Protein AF-0000000084933259 (afdb_homodimer)

Radius of gyration: 24.03 Å; Cα contacts (8 Å, |Δi|>4): 510; chains: 2; bounding box: 53×75×65 Å

InterPro domains:
  IPR005149 Transcription regulator PadR, N-terminal [PF03551] (11-86)
  IPR018309 Transcription regulator PadR, C-terminal [PF10400] (105-178)
  IPR036388 Winged helix-like DNA-binding domain superfamily [G3DSA:1.10.10.10] (3-95)
  IPR036390 Winged helix DNA-binding domain superfamily [SSF46785] (7-180)

pLDDT: mean 89.64, std 11.52, range [29.39, 98.56]

Nearest PDB structures (foldseek):
  5x11-assembly4_H  TM=8.595E-01  e=3.080E-10  Bacillus spizizenii str. W23
  5x11-assembly3_D  TM=8.452E-01  e=2.153E-09  Bacillus spizizenii str. W23
  5x11-assembly2_E  TM=8.593E-01  e=4.687E-09  Bacillus spizizenii str. W23
  5x11-assembly4_G  TM=8.523E-01  e=1.880E-08  Bacillus spizizenii str. W23
  2qby-assembly1_B  TM=6.877E-01  e=4.773E-03  Saccharolobus solfataricus

Organism: Streptomyces venezuelae (strain ATCC 10712 / CBS 650.69 / DSM 40230 / JCM 4526 / NBRC 13096 / PD 04745) (NCBI:txid953739)

Structure (mmCIF, N/CA/C/O backbone):
data_AF-0000000084933259-model_v1
#
loop_
_entity.id
_entity.type
_entity.pdbx_description
1 polymer 'Transcriptional regulator, PadR family'
#
loop_
_atom_site.group_PDB
_atom_site.id
_atom_site.type_symbol
_atom_site.label_atom_id
_atom_site.label_alt_id
_atom_site.label_comp_id
_atom_site.label_asym_id
_atom_site.label_entity_id
_atom_site.label_seq_id
_atom_site.pdbx_PDB_ins_code
_atom_site.Cartn_x
_atom_site.Cartn_y
_atom_site.Cartn_z
_atom_site.occupancy
_atom_site.B_iso_or_equiv
_atom_site.auth_seq_id
_atom_site.auth_comp_id
_atom_site.auth_asym_id
_atom_site.auth_atom_id
_atom_site.pdbx_PDB_model_num
ATOM 1 N N . MET A 1 1 ? 19.062 12.305 16.031 1 60.16 1 MET A N 1
ATOM 2 C CA . MET A 1 1 ? 17.609 12.281 15.977 1 60.16 1 MET A CA 1
ATOM 3 C C . MET A 1 1 ? 17.062 11.031 16.672 1 60.16 1 MET A C 1
ATOM 5 O O . MET A 1 1 ? 17.625 9.953 16.547 1 60.16 1 MET A O 1
ATOM 9 N N . PRO A 1 2 ? 16.125 11.367 17.641 1 70.31 2 PRO A N 1
ATOM 10 C CA . PRO A 1 2 ? 15.641 10.156 18.297 1 70.31 2 PRO A CA 1
ATOM 11 C C . PRO A 1 2 ? 15.109 9.117 17.312 1 70.31 2 PRO A C 1
ATOM 13 O O . PRO A 1 2 ? 14.664 9.469 16.219 1 70.31 2 PRO A O 1
ATOM 16 N N . ALA A 1 3 ? 15.367 7.934 17.672 1 80.25 3 ALA A N 1
ATOM 17 C CA . ALA A 1 3 ? 14.828 6.832 16.875 1 80.25 3 ALA A CA 1
ATOM 18 C C . ALA A 1 3 ? 13.32 6.695 17.078 1 80.25 3 ALA A C 1
ATOM 20 O O . ALA A 1 3 ? 12.867 6.184 18.109 1 80.25 3 ALA A O 1
ATOM 21 N N . LEU A 1 4 ? 12.539 7.367 16.344 1 87.81 4 LEU A N 1
ATOM 22 C CA . LEU A 1 4 ? 11.086 7.316 16.422 1 87.81 4 LEU A CA 1
ATOM 23 C C . LEU A 1 4 ? 10.492 6.57 15.234 1 87.81 4 LEU A C 1
ATOM 25 O O . LEU A 1 4 ? 11.031 6.633 14.133 1 87.81 4 LEU A O 1
ATOM 29 N N . PRO A 1 5 ? 9.422 5.867 15.539 1 87.31 5 PRO A N 1
ATOM 30 C CA . PRO A 1 5 ? 8.734 5.242 14.406 1 87.31 5 PRO A CA 1
ATOM 31 C C . PRO A 1 5 ? 8.031 6.258 13.508 1 87.31 5 PRO A C 1
ATOM 33 O O . PRO A 1 5 ? 7.82 7.402 13.914 1 87.31 5 PRO A O 1
ATOM 36 N N . ALA A 1 6 ? 7.695 5.781 12.289 1 83.5 6 ALA A N 1
ATOM 37 C CA . ALA A 1 6 ? 7.051 6.641 11.305 1 83.5 6 ALA A CA 1
ATOM 38 C C . ALA A 1 6 ? 5.746 7.219 11.844 1 83.5 6 ALA A C 1
ATOM 40 O O . ALA A 1 6 ? 5.387 8.359 11.523 1 83.5 6 ALA A O 1
ATOM 41 N N . THR A 1 7 ? 5.055 6.477 12.727 1 87.56 7 THR A N 1
ATOM 42 C CA . THR A 1 7 ? 3.787 6.938 13.281 1 87.56 7 THR A CA 1
ATOM 43 C C . THR A 1 7 ? 4.008 8.133 14.203 1 87.56 7 THR A C 1
ATOM 45 O O . THR A 1 7 ? 3.186 9.055 14.242 1 87.56 7 THR A O 1
ATOM 48 N N . SER A 1 8 ? 5.102 8.125 14.914 1 93.31 8 SER A N 1
ATOM 49 C CA . SER A 1 8 ? 5.426 9.266 15.766 1 93.31 8 SER A CA 1
ATOM 50 C C . SER A 1 8 ? 5.629 10.531 14.945 1 93.31 8 SER A C 1
ATOM 52 O O . SER A 1 8 ? 5.168 11.609 15.328 1 93.31 8 SER A O 1
ATOM 54 N N . TRP A 1 9 ? 6.254 10.367 13.867 1 92.06 9 TRP A N 1
ATOM 55 C CA . TRP A 1 9 ? 6.516 11.516 13 1 92.06 9 TRP A CA 1
ATOM 56 C C . TRP A 1 9 ? 5.219 12.039 12.391 1 92.06 9 TRP A C 1
ATOM 58 O O . TRP A 1 9 ? 5.039 13.25 12.25 1 92.06 9 TRP A O 1
ATOM 68 N N . ALA A 1 10 ? 4.352 11.102 12.055 1 91.69 10 ALA A N 1
ATOM 69 C CA . ALA A 1 10 ? 3.051 11.508 11.531 1 91.69 10 ALA A CA 1
ATOM 70 C C . ALA A 1 10 ? 2.258 12.281 12.578 1 91.69 10 ALA A C 1
ATOM 72 O O . ALA A 1 10 ? 1.655 13.312 12.266 1 91.69 10 ALA A O 1
ATOM 73 N N . VAL A 1 11 ? 2.314 11.82 13.797 1 94 11 VAL A N 1
ATOM 74 C CA . VAL A 1 11 ? 1.6 12.492 14.875 1 94 11 VAL A CA 1
ATOM 75 C C . VAL A 1 11 ? 2.219 13.867 15.133 1 94 11 VAL A C 1
ATOM 77 O O . VAL A 1 11 ? 1.504 14.859 15.273 1 94 11 VAL A O 1
ATOM 80 N N . LEU A 1 12 ? 3.508 13.906 15.203 1 94.44 12 LEU A N 1
ATOM 81 C CA . LEU A 1 12 ? 4.199 15.18 15.367 1 94.44 12 LEU A CA 1
ATOM 82 C C . LEU A 1 12 ? 3.887 16.125 14.219 1 94.44 12 LEU A C 1
ATOM 84 O O . LEU A 1 12 ? 3.73 17.328 14.422 1 94.44 12 LEU A O 1
ATOM 88 N N . GLY A 1 13 ? 3.838 15.523 13.031 1 92.69 13 GLY A N 1
ATOM 89 C CA . GLY A 1 13 ? 3.439 16.297 11.867 1 92.69 13 GLY A CA 1
ATOM 90 C C . GLY A 1 13 ? 2.07 16.938 12.016 1 92.69 13 GLY A C 1
ATOM 91 O O . GLY A 1 13 ? 1.886 18.109 11.672 1 92.69 13 GLY A O 1
ATOM 92 N N . LEU A 1 14 ? 1.13 16.219 12.555 1 92.06 14 LEU A N 1
ATOM 93 C CA . LEU A 1 14 ? -0.209 16.766 12.781 1 92.06 14 LEU A CA 1
ATOM 94 C C . LEU A 1 14 ? -0.17 17.922 13.766 1 92.06 14 LEU A C 1
ATOM 96 O O . LEU A 1 14 ? -0.829 18.938 13.562 1 92.06 14 LEU A O 1
ATOM 100 N N . LEU A 1 15 ? 0.64 17.812 14.727 1 94.25 15 LEU A N 1
ATOM 101 C CA . LEU A 1 15 ? 0.756 18.859 15.742 1 94.25 15 LEU A CA 1
ATOM 102 C C . LEU A 1 15 ? 1.447 20.094 15.18 1 94.25 15 LEU A C 1
ATOM 104 O O . LEU A 1 15 ? 1.288 21.188 15.703 1 94.25 15 LEU A O 1
ATOM 108 N N . SER A 1 16 ? 2.193 19.906 14.188 1 92.12 16 SER A N 1
ATOM 109 C CA . SER A 1 16 ? 3.031 20.984 13.656 1 92.12 16 SER A CA 1
ATOM 110 C C . SER A 1 16 ? 2.197 22 12.898 1 92.12 16 SER A C 1
ATOM 112 O O . SER A 1 16 ? 2.705 23.062 12.508 1 92.12 16 SER A O 1
ATOM 114 N N . PHE A 1 17 ? 0.958 21.766 12.719 1 84.62 17 PHE A N 1
ATOM 115 C CA . PHE A 1 17 ? 0.113 22.719 12.023 1 84.62 17 PHE A CA 1
ATOM 116 C C . PHE A 1 17 ? -0.338 23.828 12.969 1 84.62 17 PHE A C 1
ATOM 118 O O . PHE A 1 17 ? -1.079 24.734 12.562 1 84.62 17 PHE A O 1
ATOM 125 N N . GLY A 1 18 ? 0.203 23.938 14.203 1 74.25 18 GLY A N 1
ATOM 126 C CA . GLY A 1 18 ? 0.154 25.109 15.07 1 74.25 18 GLY A CA 1
ATOM 127 C C . GLY A 1 18 ? -1.049 25.109 15.992 1 74.25 18 GLY A C 1
ATOM 128 O O . GLY A 1 18 ? -1.309 26.109 16.672 1 74.25 18 GLY A O 1
ATOM 129 N N . ARG A 1 19 ? -1.859 24.141 16.047 1 80.12 19 ARG A N 1
ATOM 130 C CA . ARG A 1 19 ? -3.018 24.125 16.938 1 80.12 19 ARG A CA 1
ATOM 131 C C . ARG A 1 19 ? -2.861 23.062 18.031 1 80.12 19 ARG A C 1
ATOM 133 O O . ARG A 1 19 ? -2.072 22.125 17.875 1 80.12 19 ARG A O 1
ATOM 140 N N . GLU A 1 20 ? -3.369 23.516 19.203 1 92.69 20 GLU A N 1
ATOM 141 C CA . GLU A 1 20 ? -3.516 22.469 20.203 1 92.69 20 GLU A CA 1
ATOM 142 C C . GLU A 1 20 ? -4.586 21.453 19.797 1 92.69 20 GLU A C 1
ATOM 144 O O . GLU A 1 20 ? -5.688 21.844 19.406 1 92.69 20 GLU A O 1
ATOM 149 N N . LEU A 1 21 ? -4.172 20.234 19.891 1 94.62 21 LEU A N 1
ATOM 150 C CA . LEU A 1 21 ? -5.086 19.172 19.453 1 94.62 21 LEU A CA 1
ATOM 151 C C . LEU A 1 21 ? -5.281 18.141 20.547 1 94.62 21 LEU A C 1
ATOM 153 O O . LEU A 1 21 ? -4.328 17.781 21.25 1 94.62 21 LEU A O 1
ATOM 157 N N . SER A 1 22 ? -6.531 17.719 20.703 1 94.44 22 SER A N 1
ATOM 158 C CA . SER A 1 22 ? -6.777 16.547 21.547 1 94.44 22 SER A CA 1
ATOM 159 C C . SER A 1 22 ? -6.43 15.266 20.812 1 94.44 22 SER A C 1
ATOM 161 O O . SER A 1 22 ? -6.211 15.273 19.594 1 94.44 22 SER A O 1
ATOM 163 N N . GLY A 1 23 ? -6.297 14.156 21.609 1 94.38 23 GLY A N 1
ATOM 164 C CA . GLY A 1 23 ? -6.156 12.867 20.953 1 94.38 23 GLY A CA 1
ATOM 165 C C . GLY A 1 23 ? -7.25 12.586 19.953 1 94.38 23 GLY A C 1
ATOM 166 O O . GLY A 1 23 ? -6.992 12 18.891 1 94.38 23 GLY A O 1
ATOM 167 N N . TYR A 1 24 ? -8.43 13.047 20.25 1 93.56 24 TYR A N 1
ATOM 168 C CA . TYR A 1 24 ? -9.578 12.883 19.359 1 93.56 24 TYR A CA 1
ATOM 169 C C . TYR A 1 24 ? -9.383 13.68 18.078 1 93.56 24 TYR A C 1
ATOM 171 O O . TYR A 1 24 ? -9.656 13.172 16.984 1 93.56 24 TYR A O 1
ATOM 179 N N . ASP A 1 25 ? -8.984 14.852 18.219 1 93.19 25 ASP A N 1
ATOM 180 C CA . ASP A 1 25 ? -8.711 15.68 17.047 1 93.19 25 ASP A CA 1
ATOM 181 C C . ASP A 1 25 ? -7.676 15.031 16.141 1 93.19 25 ASP A C 1
ATOM 183 O O . ASP A 1 25 ? -7.844 15 14.922 1 93.19 25 ASP A O 1
ATOM 187 N N . ILE A 1 26 ? -6.645 14.516 16.766 1 93.69 26 ILE A N 1
ATOM 188 C CA . ILE A 1 26 ? -5.559 13.883 16.016 1 93.69 26 ILE A CA 1
ATOM 189 C C . ILE A 1 26 ? -6.09 12.656 15.281 1 93.69 26 ILE A C 1
ATOM 191 O O . ILE A 1 26 ? -5.781 12.453 14.102 1 93.69 26 ILE A O 1
ATOM 195 N N . LYS A 1 27 ? -6.883 11.906 15.914 1 94.69 27 LYS A N 1
ATOM 196 C CA . LYS A 1 27 ? -7.465 10.719 15.305 1 94.69 27 LYS A CA 1
ATOM 197 C C . LYS A 1 27 ? -8.352 11.094 14.117 1 94.69 27 LYS A C 1
ATOM 199 O O . LYS A 1 27 ? -8.242 10.492 13.039 1 94.69 27 LYS A O 1
ATOM 204 N N . LYS A 1 28 ? -9.172 12.023 14.227 1 91.81 28 LYS A N 1
ATOM 205 C CA . LYS A 1 28 ? -10.102 12.445 13.188 1 91.81 28 LYS A CA 1
ATOM 206 C C . LYS A 1 28 ? -9.344 12.984 11.969 1 91.81 28 LYS A C 1
ATOM 208 O O . LYS A 1 28 ? -9.672 12.648 10.828 1 91.81 28 LYS A O 1
ATOM 213 N N . TRP A 1 29 ? -8.406 13.797 12.289 1 88.12 29 TRP A N 1
ATOM 214 C CA . TRP A 1 29 ? -7.605 14.359 11.203 1 88.12 29 TRP A CA 1
ATOM 215 C C . TRP A 1 29 ? -6.809 13.281 10.492 1 88.12 29 TRP A C 1
ATOM 217 O O . TRP A 1 29 ? -6.727 13.266 9.266 1 88.12 29 TRP A O 1
ATOM 227 N N . SER A 1 30 ? -6.238 12.375 11.211 1 91.75 30 SER A N 1
ATOM 228 C CA . SER A 1 30 ? -5.496 11.266 10.617 1 91.75 30 SER A CA 1
ATOM 229 C C . SER A 1 30 ? -6.383 10.438 9.695 1 91.75 30 SER A C 1
ATOM 231 O O . SER A 1 30 ? -5.961 10.062 8.594 1 91.75 30 SER A O 1
ATOM 233 N N . ASP A 1 31 ? -7.586 10.195 10.094 1 91 31 ASP A N 1
ATOM 234 C CA . ASP A 1 31 ? -8.516 9.414 9.289 1 91 31 ASP A CA 1
ATOM 235 C C . ASP A 1 31 ? -8.836 10.117 7.977 1 91 31 ASP A C 1
ATOM 237 O O . ASP A 1 31 ? -8.922 9.477 6.93 1 91 31 ASP A O 1
ATOM 241 N N . ARG A 1 32 ? -8.953 11.398 8.039 1 87.75 32 ARG A N 1
ATOM 242 C CA . ARG A 1 32 ? -9.398 12.188 6.895 1 87.75 32 ARG A CA 1
ATOM 243 C C . ARG A 1 32 ? -8.25 12.422 5.918 1 87.75 32 ARG A C 1
ATOM 245 O O . ARG A 1 32 ? -8.477 12.656 4.727 1 87.75 32 ARG A O 1
ATOM 252 N N . SER A 1 33 ? -7.102 12.312 6.402 1 87.88 33 SER A N 1
ATOM 253 C CA . SER A 1 33 ? -5.965 12.672 5.562 1 87.88 33 SER A CA 1
ATOM 254 C C . SER A 1 33 ? -5.012 11.5 5.383 1 87.88 33 SER A C 1
ATOM 256 O O . SER A 1 33 ? -5.098 10.773 4.391 1 87.88 33 SER A O 1
ATOM 258 N N . LEU A 1 34 ? -4.352 11.07 6.391 1 90.5 34 LEU A N 1
ATOM 259 C CA . LEU A 1 34 ? -3.326 10.039 6.332 1 90.5 34 LEU A CA 1
ATOM 260 C C . LEU A 1 34 ? -3.926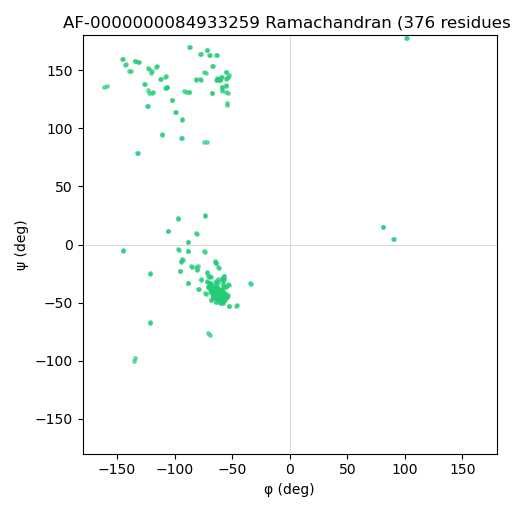 8.703 5.902 1 90.5 34 LEU A C 1
ATOM 262 O O . LEU A 1 34 ? -3.271 7.918 5.211 1 90.5 34 LEU A O 1
ATOM 266 N N . GLY A 1 35 ? -5.152 8.461 6.254 1 93.19 35 GLY A N 1
ATOM 267 C CA . GLY A 1 35 ? -5.82 7.207 5.953 1 93.19 35 GLY A CA 1
ATOM 268 C C . GLY A 1 35 ? -5.949 6.941 4.465 1 93.19 35 GLY A C 1
ATOM 269 O O . GLY A 1 35 ? -6.141 5.797 4.047 1 93.19 35 GLY A O 1
ATOM 270 N N . LEU A 1 36 ? -5.848 7.941 3.643 1 94.81 36 LEU A N 1
ATOM 271 C CA . LEU A 1 36 ? -6.047 7.812 2.205 1 94.81 36 LEU A CA 1
ATOM 272 C C . LEU A 1 36 ? -4.766 7.363 1.515 1 94.81 36 LEU A C 1
ATOM 274 O O . LEU A 1 36 ? -4.805 6.852 0.392 1 94.81 36 LEU A O 1
ATOM 278 N N . PHE A 1 37 ? -3.566 7.543 2.213 1 95.38 37 PHE A N 1
ATOM 279 C CA . PHE A 1 37 ? -2.363 7.219 1.455 1 95.38 37 PHE A CA 1
ATOM 280 C C . PHE A 1 37 ? -1.3 6.613 2.363 1 95.38 37 PHE A C 1
ATOM 282 O O . PHE A 1 37 ? -0.252 6.168 1.889 1 95.38 37 PHE A O 1
ATOM 289 N N . TYR A 1 38 ? -1.49 6.566 3.525 1 91.38 38 TYR A N 1
ATOM 290 C CA . TYR A 1 38 ? -0.511 5.984 4.438 1 91.38 38 TYR A CA 1
ATOM 291 C C . TYR A 1 38 ? -1.182 5.047 5.434 1 91.38 38 TYR A C 1
ATOM 293 O O . TYR A 1 38 ? -1.274 3.84 5.195 1 91.38 38 TYR A O 1
ATOM 301 N N . TRP A 1 39 ? -1.501 5.375 6.594 1 84.81 39 TRP A N 1
ATOM 302 C CA . TRP A 1 39 ? -2.162 4.602 7.637 1 84.81 39 TRP A CA 1
ATOM 303 C C . TRP A 1 39 ? -2.754 5.516 8.703 1 84.81 39 TRP A C 1
ATOM 305 O O . TRP A 1 39 ? -2.166 6.547 9.039 1 84.81 39 TRP A O 1
ATOM 315 N N . SER A 1 40 ? -3.941 5.145 9.031 1 88 40 SER A N 1
ATOM 316 C CA . SER A 1 40 ? -4.531 5.855 10.164 1 88 40 SER A CA 1
ATOM 317 C C . SER A 1 40 ? -4.402 5.051 11.445 1 88 40 SER A C 1
ATOM 319 O O . SER A 1 40 ? -5.027 3.998 11.594 1 88 40 SER A O 1
ATOM 321 N N . PRO A 1 41 ? -3.602 5.633 12.336 1 91.69 41 PRO A N 1
ATOM 322 C CA . PRO A 1 41 ? -3.42 4.902 13.594 1 91.69 41 PRO A CA 1
ATOM 323 C C . PRO A 1 41 ? -4.699 4.828 14.422 1 91.69 41 PRO A C 1
ATOM 325 O O . PRO A 1 41 ? -5.574 5.691 14.297 1 91.69 41 PRO A O 1
ATOM 328 N N . SER A 1 42 ? -4.758 3.809 15.203 1 93.88 42 SER A N 1
ATOM 329 C CA . SER A 1 42 ? -5.848 3.703 16.172 1 93.88 42 SER A CA 1
ATOM 330 C C . SER A 1 42 ? -5.68 4.707 17.312 1 93.88 42 SER A C 1
ATOM 332 O O . SER A 1 42 ? -4.617 5.312 17.453 1 93.88 42 SER A O 1
ATOM 334 N N . PHE A 1 43 ? -6.766 4.883 18.125 1 94.94 43 PHE A N 1
ATOM 335 C CA . PHE A 1 43 ? -6.676 5.73 19.312 1 94.94 43 PHE A CA 1
ATOM 336 C C . PHE A 1 43 ? -5.559 5.262 20.234 1 94.94 43 PHE A C 1
ATOM 338 O O . PHE A 1 43 ? -4.734 6.062 20.672 1 94.94 43 PHE A O 1
ATOM 345 N N . SER A 1 44 ? -5.492 4.012 20.438 1 95.88 44 SER A N 1
ATOM 346 C CA . SER A 1 44 ? -4.469 3.449 21.297 1 95.88 44 SER A CA 1
ATOM 347 C C . SER A 1 44 ? -3.066 3.775 20.797 1 95.88 44 SER A C 1
ATOM 349 O O . SER A 1 44 ? -2.186 4.137 21.578 1 95.88 44 SER A O 1
ATOM 351 N N . GLN A 1 45 ? -2.852 3.674 19.547 1 95.12 45 GLN A N 1
ATOM 352 C CA . GLN A 1 45 ? -1.563 3.992 18.938 1 95.12 45 GLN A CA 1
ATOM 353 C C . GLN A 1 45 ? -1.24 5.477 19.078 1 95.12 45 GLN A C 1
ATOM 355 O O . GLN A 1 45 ? -0.101 5.844 19.375 1 95.12 45 GLN A O 1
ATOM 360 N N . ILE A 1 46 ? -2.223 6.328 18.828 1 96.12 46 ILE A N 1
ATOM 361 C CA . ILE A 1 46 ? -2.035 7.773 18.906 1 96.12 46 ILE A CA 1
ATOM 362 C C . ILE A 1 46 ? -1.604 8.164 20.312 1 96.12 46 ILE A C 1
ATOM 364 O O . ILE A 1 46 ? -0.635 8.906 20.5 1 96.12 46 ILE A O 1
ATOM 368 N N . TYR A 1 47 ? -2.277 7.648 21.312 1 96.38 47 TYR A N 1
ATOM 369 C CA . TYR A 1 47 ? -1.959 8.023 22.688 1 96.38 47 TYR A CA 1
ATOM 370 C C . TYR A 1 47 ? -0.61 7.453 23.109 1 96.38 47 TYR A C 1
ATOM 372 O O . TYR A 1 47 ? 0.121 8.078 23.891 1 96.38 47 TYR A O 1
ATOM 380 N N . SER A 1 48 ? -0.325 6.301 22.641 1 96.94 48 SER A N 1
ATOM 381 C CA . SER A 1 48 ? 1.002 5.746 22.875 1 96.94 48 SER A CA 1
ATOM 382 C C . SER A 1 48 ? 2.092 6.633 22.297 1 96.94 48 SER A C 1
ATOM 384 O O . SER A 1 48 ? 3.117 6.875 22.938 1 96.94 48 SER A O 1
ATOM 386 N N . GLU A 1 49 ? 1.866 7.09 21.078 1 96.44 49 GLU A N 1
ATOM 387 C CA . GLU A 1 49 ? 2.84 7.957 20.422 1 96.44 49 GLU A CA 1
ATOM 388 C C . GLU A 1 49 ? 2.93 9.312 21.125 1 96.44 49 GLU A C 1
ATOM 390 O O . GLU A 1 49 ? 4.016 9.875 21.25 1 96.44 49 GLU A O 1
ATOM 395 N N . LEU A 1 50 ? 1.788 9.812 21.547 1 97.12 50 LEU A N 1
ATOM 396 C CA . LEU A 1 50 ? 1.793 11.078 22.266 1 97.12 50 LEU A CA 1
ATOM 397 C C . LEU A 1 50 ? 2.602 10.969 23.547 1 97.12 50 LEU A C 1
ATOM 399 O O . LEU A 1 50 ? 3.371 11.875 23.875 1 97.12 50 LEU A O 1
ATOM 403 N N . LYS A 1 51 ? 2.424 9.922 24.25 1 96.88 51 LYS A N 1
ATOM 404 C CA . LYS A 1 51 ? 3.205 9.672 25.453 1 96.88 51 LYS A CA 1
ATOM 405 C C . LYS A 1 51 ? 4.695 9.609 25.141 1 96.88 51 LYS A C 1
ATOM 407 O O . LYS A 1 51 ? 5.512 10.211 25.844 1 96.88 51 LYS A O 1
ATOM 412 N N . ARG A 1 52 ? 5.059 8.922 24.109 1 96.88 52 ARG A N 1
ATOM 413 C CA . ARG A 1 52 ? 6.445 8.797 23.672 1 96.88 52 ARG A CA 1
ATOM 414 C C . ARG A 1 52 ? 7.031 10.164 23.328 1 96.88 52 ARG A C 1
ATOM 416 O O . ARG A 1 52 ? 8.148 10.484 23.734 1 96.88 52 ARG A O 1
ATOM 423 N N . LEU A 1 53 ? 6.305 10.961 22.625 1 97.62 53 LEU A N 1
ATOM 424 C CA . LEU A 1 53 ? 6.75 12.289 22.203 1 97.62 53 LEU A CA 1
ATOM 425 C C . LEU A 1 53 ? 6.934 13.219 23.391 1 97.62 53 LEU A C 1
ATOM 427 O O . LEU A 1 53 ? 7.875 14.008 23.422 1 97.62 53 LEU A O 1
ATOM 431 N N . GLU A 1 54 ? 6.051 13.117 24.391 1 97.25 54 GLU A N 1
ATOM 432 C CA . GLU A 1 54 ? 6.184 13.922 25.594 1 97.25 54 GLU A CA 1
ATOM 433 C C . GLU A 1 54 ? 7.418 13.508 26.391 1 97.25 54 GLU A C 1
ATOM 435 O O . GLU A 1 54 ? 8.156 14.367 26.891 1 97.25 54 GLU A O 1
ATOM 440 N N . GLN A 1 55 ? 7.59 12.227 26.484 1 96.5 55 GLN A N 1
ATOM 441 C CA . GLN A 1 55 ? 8.75 11.719 27.219 1 96.5 55 GLN A CA 1
ATOM 442 C C . GLN A 1 55 ? 10.047 12.156 26.562 1 96.5 55 GLN A C 1
ATOM 444 O O . GLN A 1 55 ? 11.055 12.383 27.234 1 96.5 55 GLN A O 1
ATOM 449 N N . ALA A 1 56 ? 10.031 12.344 25.25 1 96.38 56 ALA A N 1
ATOM 450 C CA . ALA A 1 56 ? 11.219 12.734 24.5 1 96.38 56 ALA A CA 1
ATOM 451 C C . ALA A 1 56 ? 11.352 14.258 24.453 1 96.38 56 ALA A C 1
ATOM 453 O O . ALA A 1 56 ? 12.312 14.781 23.875 1 96.38 56 ALA A O 1
ATOM 454 N N . GLY A 1 57 ? 10.305 14.977 25 1 96.75 57 GLY A N 1
ATOM 455 C CA . GLY A 1 57 ? 10.328 16.438 25.047 1 96.75 57 GLY A CA 1
ATOM 456 C C . GLY A 1 57 ? 9.922 17.078 23.734 1 96.75 57 GLY A C 1
ATOM 457 O O . GLY A 1 57 ? 10.172 18.25 23.5 1 96.75 57 GLY A O 1
ATOM 458 N N . LEU A 1 58 ? 9.312 16.312 22.812 1 97.81 58 LEU A N 1
ATOM 459 C CA . LEU A 1 58 ? 8.984 16.797 21.469 1 97.81 58 LEU A CA 1
ATOM 460 C C . LEU A 1 58 ? 7.555 17.328 21.422 1 97.81 58 LEU A C 1
ATOM 462 O O . LEU A 1 58 ? 7.184 18.031 20.484 1 97.81 58 LEU A O 1
ATOM 466 N N . ALA A 1 59 ? 6.777 17.016 22.422 1 97.69 59 ALA A N 1
ATOM 467 C CA . ALA A 1 59 ? 5.426 17.531 22.609 1 97.69 59 ALA A CA 1
ATOM 468 C C . ALA A 1 59 ? 5.125 17.781 24.078 1 97.69 59 ALA A C 1
ATOM 470 O O . ALA A 1 59 ? 5.82 17.266 24.953 1 97.69 59 ALA A O 1
ATOM 471 N N . GLY A 1 60 ? 4.184 18.703 24.266 1 97.44 60 GLY A N 1
ATOM 472 C CA . GLY A 1 60 ? 3.652 18.953 25.594 1 97.44 60 GLY A CA 1
ATOM 473 C C . GLY A 1 60 ? 2.137 18.969 25.641 1 97.44 60 GLY A C 1
ATOM 474 O O . GLY A 1 60 ? 1.479 19.031 24.609 1 97.44 60 GLY A O 1
ATOM 475 N N . SER A 1 61 ? 1.59 18.719 26.859 1 97.06 61 SER A N 1
ATOM 476 C CA . SER A 1 61 ? 0.136 18.719 26.984 1 97.06 61 SER A CA 1
ATOM 477 C C . SER A 1 61 ? -0.314 19.5 28.219 1 97.06 61 SER A C 1
ATOM 479 O O . SER A 1 61 ? 0.497 19.812 29.094 1 97.06 61 SER A O 1
ATOM 481 N N . ARG A 1 62 ? -1.536 19.938 28.172 1 95.81 62 ARG A N 1
ATOM 482 C CA . ARG A 1 62 ? -2.193 20.578 29.312 1 95.81 62 ARG A CA 1
ATOM 483 C C . ARG A 1 62 ? -3.674 20.219 29.359 1 95.81 62 ARG A C 1
ATOM 485 O O . ARG A 1 62 ? -4.246 19.766 28.359 1 95.81 62 ARG A O 1
ATOM 492 N N . LEU A 1 63 ? -4.215 20.391 30.516 1 93.62 63 LEU A N 1
ATOM 493 C CA . LEU A 1 63 ? -5.645 20.172 30.688 1 93.62 63 LEU A CA 1
ATOM 494 C C . LEU A 1 63 ? -6.418 21.469 30.438 1 93.62 63 LEU A C 1
ATOM 496 O O . LEU A 1 63 ? -5.992 22.547 30.875 1 93.62 63 LEU A O 1
ATOM 500 N N . VAL A 1 64 ? -7.441 21.312 29.625 1 89.38 64 VAL A N 1
ATOM 501 C CA . VAL A 1 64 ? -8.297 22.469 29.359 1 89.38 64 VAL A CA 1
ATOM 502 C C . VAL A 1 64 ? -9.719 22.172 29.828 1 89.38 64 VAL A C 1
ATOM 504 O O . VAL A 1 64 ? -10.234 21.078 29.609 1 89.38 64 VAL A O 1
ATOM 507 N N . PRO A 1 65 ? -10.242 23.125 30.562 1 83.25 65 PRO A N 1
ATOM 508 C CA . PRO A 1 65 ? -11.633 22.953 31 1 83.25 65 PRO A CA 1
ATOM 509 C C . PRO A 1 65 ? -12.602 22.812 29.828 1 83.25 65 PRO A C 1
ATOM 511 O O . PRO A 1 65 ? -12.375 23.391 28.766 1 83.25 65 PRO A O 1
ATOM 514 N N . PRO A 1 66 ? -13.438 21.781 29.984 1 73.56 66 PRO A N 1
ATOM 515 C CA . PRO A 1 66 ? -14.406 21.578 28.906 1 73.56 66 PRO A CA 1
ATOM 516 C C . PRO A 1 66 ? -15.227 22.828 28.609 1 73.56 66 PRO A C 1
ATOM 518 O O . PRO A 1 66 ? -15.453 23.656 29.5 1 73.56 66 PRO A O 1
ATOM 521 N N . GLU A 1 67 ? -15.133 23.344 27.156 1 63.38 67 GLU A N 1
ATOM 522 C CA . GLU A 1 67 ? -16.062 24.438 26.891 1 63.38 67 GLU A CA 1
ATOM 523 C C . GLU A 1 67 ? -17.453 24.109 27.422 1 63.38 67 GLU A C 1
ATOM 525 O O . GLU A 1 67 ? -18.172 25.016 27.875 1 63.38 67 GLU A O 1
ATOM 530 N N . ALA A 1 68 ? -17.984 22.922 27.016 1 61.84 68 ALA A N 1
ATOM 531 C CA . ALA A 1 68 ? -19.25 22.406 27.531 1 61.84 68 ALA A CA 1
ATOM 532 C C . ALA A 1 68 ? -19.078 21.016 28.156 1 61.84 68 ALA A C 1
ATOM 534 O O . ALA A 1 68 ? -18.297 20.203 27.656 1 61.84 68 ALA A O 1
ATOM 535 N N . GLY A 1 69 ? -19.562 20.609 29.359 1 62.09 69 GLY A N 1
ATOM 536 C CA . GLY A 1 69 ? -19.516 19.344 30.062 1 62.09 69 GLY A CA 1
ATOM 537 C C . GLY A 1 69 ? -18.453 19.312 31.156 1 62.09 69 GLY A C 1
ATOM 538 O O . GLY A 1 69 ? -17.828 20.312 31.453 1 62.09 69 GLY A O 1
ATOM 539 N N . SER A 1 70 ? -18.297 18.219 31.953 1 64.94 70 SER A N 1
ATOM 540 C CA . SER A 1 70 ? -17.734 18.094 33.281 1 64.94 70 SER A CA 1
ATOM 541 C C . SER A 1 70 ? -16.25 17.688 33.219 1 64.94 70 SER A C 1
ATOM 543 O O . SER A 1 70 ? -15.523 17.859 34.219 1 64.94 70 SER A O 1
ATOM 545 N N . ARG A 1 71 ? -15.844 17.047 32.031 1 74.25 71 ARG A N 1
ATOM 546 C CA . ARG A 1 71 ? -14.5 16.5 32.25 1 74.25 71 ARG A CA 1
ATOM 547 C C . ARG A 1 71 ? -1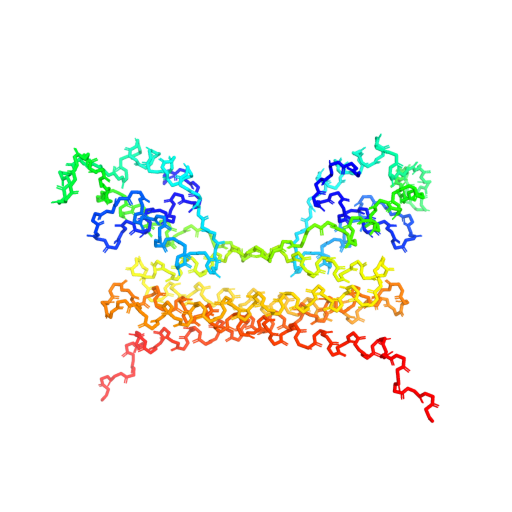3.453 17.312 31.484 1 74.25 71 ARG A C 1
ATOM 549 O O . ARG A 1 71 ? -13.664 17.672 30.328 1 74.25 71 ARG A O 1
ATOM 556 N N . ASP A 1 72 ? -12.461 17.594 32.094 1 83.44 72 ASP A N 1
ATOM 557 C CA . ASP A 1 72 ? -11.297 18.25 31.516 1 83.44 72 ASP A CA 1
ATOM 558 C C . ASP A 1 72 ? -10.773 17.469 30.312 1 83.44 72 ASP A C 1
ATOM 560 O O . ASP A 1 72 ? -10.867 16.25 30.281 1 83.44 72 ASP A O 1
ATOM 564 N N . LYS A 1 73 ? -10.445 18.234 29.281 1 88.88 73 LYS A N 1
ATOM 565 C CA . LYS A 1 73 ? -9.867 17.625 28.094 1 88.88 73 LYS A CA 1
ATOM 566 C C . LYS A 1 73 ? -8.375 17.922 28 1 88.88 73 LYS A C 1
ATOM 568 O O . LYS A 1 73 ? -7.938 19.047 28.281 1 88.88 73 LYS A O 1
ATOM 573 N N . ARG A 1 74 ? -7.656 16.891 27.672 1 93.88 74 ARG A N 1
ATOM 574 C CA . ARG A 1 74 ? -6.223 17.078 27.469 1 93.88 74 ARG A CA 1
ATOM 575 C C . ARG A 1 74 ? -5.922 17.484 26.031 1 93.88 74 ARG A C 1
ATOM 577 O O . ARG A 1 74 ? -6.438 16.875 25.094 1 93.88 74 ARG A O 1
ATOM 584 N N . VAL A 1 75 ? -5.141 18.516 25.875 1 96.5 75 VAL A N 1
ATOM 585 C CA . VAL A 1 75 ? -4.742 18.953 24.547 1 96.5 75 VAL A CA 1
ATOM 586 C C . VAL A 1 75 ? -3.221 18.953 24.438 1 96.5 75 VAL A C 1
ATOM 588 O O . VAL A 1 75 ? -2.52 19.141 25.438 1 96.5 75 VAL A O 1
ATOM 591 N N . TYR A 1 76 ? -2.754 18.75 23.25 1 97.56 76 TYR A N 1
ATOM 592 C CA . TYR A 1 76 ? -1.327 18.594 22.984 1 97.56 76 TYR A CA 1
ATOM 593 C C . TYR A 1 76 ? -0.82 19.672 22.031 1 97.56 76 TYR A C 1
ATOM 595 O O . TYR A 1 76 ? -1.559 20.125 21.156 1 97.56 76 TYR A O 1
ATOM 603 N N . ARG A 1 77 ? 0.418 20 22.234 1 96.88 77 ARG A N 1
ATOM 604 C CA . ARG A 1 77 ? 1.111 20.922 21.344 1 96.88 77 ARG A CA 1
ATOM 605 C C . ARG A 1 77 ? 2.547 20.469 21.094 1 96.88 77 ARG A C 1
ATOM 607 O O . ARG A 1 77 ? 3.17 19.859 21.969 1 96.88 77 ARG A O 1
ATOM 614 N N . ILE A 1 78 ? 2.99 20.797 19.938 1 96.88 78 ILE A N 1
ATOM 615 C CA . ILE A 1 78 ? 4.375 20.5 19.594 1 96.88 78 ILE A CA 1
ATOM 616 C C . ILE A 1 78 ? 5.309 21.5 20.266 1 96.88 78 ILE A C 1
ATOM 618 O O . ILE A 1 78 ? 4.973 22.688 20.391 1 96.88 78 ILE A O 1
ATOM 622 N N . THR A 1 79 ? 6.484 21.047 20.75 1 96.88 79 THR A N 1
ATOM 623 C CA . THR A 1 79 ? 7.5 21.938 21.297 1 96.88 79 THR A CA 1
ATOM 624 C C . THR A 1 79 ? 8.406 22.469 20.172 1 96.88 79 THR A C 1
ATOM 626 O O . THR A 1 79 ? 8.336 21.984 19.047 1 96.88 79 THR A O 1
ATOM 629 N N . ASP A 1 80 ? 9.242 23.453 20.5 1 96.19 80 ASP A N 1
ATOM 630 C CA . ASP A 1 80 ? 10.234 23.938 19.531 1 96.19 80 ASP A CA 1
ATOM 631 C C . ASP A 1 80 ? 11.188 22.812 19.125 1 96.19 80 ASP A C 1
ATOM 633 O O . ASP A 1 80 ? 11.578 22.719 17.969 1 96.19 80 ASP A O 1
ATOM 637 N N . GLU A 1 81 ? 11.547 22.031 20.094 1 96.75 81 GLU A N 1
ATOM 638 C CA . GLU A 1 81 ? 12.414 20.891 19.812 1 96.75 81 GLU A CA 1
ATOM 639 C C . GLU A 1 81 ? 11.719 19.875 18.906 1 96.75 81 GLU A C 1
ATOM 641 O O . GLU A 1 81 ? 12.352 19.281 18.031 1 96.75 81 GLU A O 1
ATOM 646 N N . GLY A 1 82 ? 10.422 19.641 19.156 1 96.62 82 GLY A N 1
ATOM 647 C CA . GLY A 1 82 ? 9.641 18.75 18.312 1 96.62 82 GLY A CA 1
ATOM 648 C C . GLY A 1 82 ? 9.539 19.219 16.875 1 96.62 82 GLY A C 1
ATOM 649 O O . GLY A 1 82 ? 9.664 18.422 15.953 1 96.62 82 GLY A O 1
ATOM 650 N N . LEU A 1 83 ? 9.344 20.516 16.734 1 95.38 83 LEU A N 1
ATOM 651 C CA . LEU A 1 83 ? 9.25 21.094 15.398 1 95.38 83 LEU A CA 1
ATOM 652 C C . LEU A 1 83 ? 10.57 20.953 14.648 1 95.38 83 LEU A C 1
ATOM 654 O O . LEU A 1 83 ? 10.586 20.562 13.477 1 95.38 83 LEU A O 1
ATOM 658 N N . ALA A 1 84 ? 11.641 21.203 15.352 1 95.56 84 ALA A N 1
ATOM 659 C CA . ALA A 1 84 ? 12.969 21.062 14.75 1 95.56 84 ALA A CA 1
ATOM 660 C C . ALA A 1 84 ? 13.227 19.609 14.359 1 95.56 84 ALA A C 1
ATOM 662 O O . ALA A 1 84 ? 13.781 19.328 13.297 1 95.56 84 ALA A O 1
ATOM 663 N N . ALA A 1 85 ? 12.781 18.734 15.172 1 95.69 85 ALA A N 1
ATOM 664 C CA . ALA A 1 85 ? 13.008 17.312 14.938 1 95.69 85 ALA A CA 1
ATOM 665 C C . ALA A 1 85 ? 12.234 16.828 13.719 1 95.69 85 ALA A C 1
ATOM 667 O O . ALA A 1 85 ? 12.789 16.141 12.859 1 95.69 85 ALA A O 1
ATOM 668 N N . VAL A 1 86 ? 10.969 17.172 13.633 1 94.88 86 VAL A N 1
ATOM 669 C CA . VAL A 1 86 ? 10.156 16.688 12.523 1 94.88 86 VAL A CA 1
ATOM 670 C C . VAL A 1 86 ? 10.617 17.344 11.219 1 94.88 86 VAL A C 1
ATOM 672 O O . VAL A 1 86 ? 10.586 16.703 10.164 1 94.88 86 VAL A O 1
ATOM 675 N N . ARG A 1 87 ? 11.055 18.547 11.273 1 93.69 87 ARG A N 1
ATOM 676 C CA . ARG A 1 87 ? 11.617 19.188 10.094 1 93.69 87 ARG A CA 1
ATOM 677 C C . ARG A 1 87 ? 12.859 18.469 9.609 1 93.69 87 ARG A C 1
ATOM 679 O O . ARG A 1 87 ? 13 18.188 8.414 1 93.69 87 ARG A O 1
ATOM 686 N N . THR A 1 88 ? 13.734 18.188 10.547 1 94.56 88 THR A N 1
ATOM 687 C CA . THR A 1 88 ? 14.961 17.484 10.203 1 94.56 88 THR A CA 1
ATOM 688 C C . THR A 1 88 ? 14.656 16.109 9.633 1 94.56 88 THR A C 1
ATOM 690 O O . THR A 1 88 ? 15.234 15.703 8.625 1 94.56 88 THR A O 1
ATOM 693 N N . TRP A 1 89 ? 13.773 15.453 10.258 1 93.69 89 TRP A N 1
ATOM 694 C CA . TRP A 1 89 ? 13.383 14.133 9.781 1 93.69 89 TRP A CA 1
ATOM 695 C C . TRP A 1 89 ? 12.82 14.203 8.367 1 93.69 89 TRP A C 1
ATOM 697 O O . TRP A 1 89 ? 13.219 13.43 7.492 1 93.69 89 TRP A O 1
ATOM 707 N N . ALA A 1 90 ? 11.867 15.117 8.164 1 91.44 90 ALA A N 1
ATOM 708 C CA . ALA A 1 90 ? 11.219 15.266 6.863 1 91.44 90 ALA A CA 1
ATOM 709 C C . ALA A 1 90 ? 12.242 15.57 5.777 1 91.44 90 ALA A C 1
ATOM 711 O O . ALA A 1 90 ? 12.109 15.109 4.641 1 91.44 90 ALA A O 1
ATOM 712 N N . ARG A 1 91 ? 13.289 16.188 6.164 1 90.31 91 ARG A N 1
ATOM 713 C CA . ARG A 1 91 ? 14.273 16.672 5.207 1 90.31 91 ARG A CA 1
ATOM 714 C C . ARG A 1 91 ? 15.32 15.609 4.914 1 90.31 91 ARG A C 1
ATOM 716 O O . ARG A 1 91 ? 15.781 15.484 3.777 1 90.31 91 ARG A O 1
ATOM 723 N N . THR A 1 92 ? 15.633 14.789 5.945 1 90.75 92 THR A N 1
ATOM 724 C CA . THR A 1 92 ? 16.891 14.07 5.797 1 90.75 92 THR A CA 1
ATOM 725 C C . THR A 1 92 ? 16.656 12.562 5.855 1 90.75 92 THR A C 1
ATOM 727 O O . THR A 1 92 ? 17.5 11.781 5.418 1 90.75 92 THR A O 1
ATOM 730 N N . ALA A 1 93 ? 15.609 12.172 6.492 1 89.38 93 ALA A N 1
ATOM 731 C CA . ALA A 1 93 ? 15.406 10.734 6.625 1 89.38 93 ALA A CA 1
ATOM 732 C C . ALA A 1 93 ? 15.32 10.062 5.254 1 89.38 93 ALA A C 1
ATOM 734 O O . ALA A 1 93 ? 14.805 10.656 4.301 1 89.38 93 ALA A O 1
ATOM 735 N N . PRO A 1 94 ? 15.844 8.867 5.152 1 88.88 94 PRO A N 1
ATOM 736 C CA . PRO A 1 94 ? 15.711 8.141 3.887 1 88.88 94 PRO A CA 1
ATOM 737 C C . PRO A 1 94 ? 14.258 8 3.439 1 88.88 94 PRO A C 1
ATOM 739 O O . PRO A 1 94 ? 13.352 7.906 4.277 1 88.88 94 PRO A O 1
ATOM 742 N N . LEU A 1 95 ? 14.125 8.109 2.102 1 87.94 95 LEU A N 1
ATOM 743 C CA . LEU A 1 95 ? 12.797 7.98 1.51 1 87.94 95 LEU A CA 1
ATOM 744 C C . LEU A 1 95 ? 12.531 6.543 1.067 1 87.94 95 LEU A C 1
ATOM 746 O O . LEU A 1 95 ? 13.172 6.051 0.134 1 87.94 95 LEU A O 1
ATOM 750 N N . ASP A 1 96 ? 11.672 5.887 1.819 1 85.69 96 ASP A N 1
ATOM 751 C CA . ASP A 1 96 ? 11.289 4.543 1.402 1 85.69 96 ASP A CA 1
ATOM 752 C C . ASP A 1 96 ? 10.203 4.59 0.331 1 85.69 96 ASP A C 1
ATOM 754 O O . ASP A 1 96 ? 9.305 5.438 0.385 1 85.69 96 ASP A O 1
ATOM 758 N N . PRO A 1 97 ? 10.336 3.656 -0.602 1 90.75 97 PRO A N 1
ATOM 759 C CA . PRO A 1 97 ? 9.25 3.564 -1.576 1 90.75 97 PRO A CA 1
ATOM 760 C C . PRO A 1 97 ? 7.922 3.166 -0.938 1 90.75 97 PRO A C 1
ATOM 762 O O . PRO A 1 97 ? 7.895 2.691 0.201 1 90.75 97 PRO A O 1
ATOM 765 N N . PRO A 1 98 ? 6.848 3.402 -1.688 1 95.06 98 PRO A N 1
ATOM 766 C CA . PRO A 1 98 ? 5.547 2.973 -1.165 1 95.06 98 PRO A CA 1
ATOM 767 C C . PRO A 1 98 ? 5.48 1.466 -0.923 1 95.06 98 PRO A C 1
ATOM 769 O O . PRO A 1 98 ? 6.047 0.687 -1.693 1 95.06 98 PRO A O 1
ATOM 772 N N . VAL A 1 99 ? 4.836 1.148 0.117 1 92.94 99 VAL A N 1
ATOM 773 C CA . VAL A 1 99 ? 4.5 -0.242 0.403 1 92.94 99 VAL A CA 1
ATOM 774 C C . VAL A 1 99 ? 3.037 -0.501 0.058 1 92.94 99 VAL A C 1
ATOM 776 O O . VAL A 1 99 ? 2.145 0.188 0.557 1 92.94 99 VAL A O 1
ATOM 779 N N . LEU A 1 100 ? 2.854 -1.472 -0.774 1 95 100 LEU A N 1
ATOM 780 C CA . LEU A 1 100 ? 1.508 -1.833 -1.209 1 95 100 LEU A CA 1
ATOM 781 C C . LEU A 1 100 ? 1.218 -3.301 -0.916 1 95 100 LEU A C 1
ATOM 783 O O . LEU A 1 100 ? 1.966 -4.184 -1.343 1 95 100 LEU A O 1
ATOM 787 N N . LYS A 1 101 ? 0.229 -3.566 -0.111 1 94.31 101 LYS A N 1
ATOM 788 C CA . LYS A 1 101 ? -0.354 -4.895 0.059 1 94.31 101 LYS A CA 1
ATOM 789 C C . LYS A 1 101 ? -1.764 -4.953 -0.521 1 94.31 101 LYS A C 1
ATOM 791 O O . LYS A 1 101 ? -2.736 -4.629 0.163 1 94.31 101 LYS A O 1
ATOM 796 N N . HIS A 1 102 ? -1.849 -5.391 -1.73 1 96.38 102 HIS A N 1
ATOM 797 C CA . HIS A 1 102 ? -3.109 -5.383 -2.465 1 96.38 102 HIS A CA 1
ATOM 798 C C . HIS A 1 102 ? -3.826 -6.723 -2.338 1 96.38 102 HIS A C 1
ATOM 800 O O . HIS A 1 102 ? -3.645 -7.613 -3.174 1 96.38 102 HIS A O 1
ATOM 806 N N . GLY A 1 103 ? -4.676 -6.852 -1.364 1 94 103 GLY A N 1
ATOM 807 C CA . GLY A 1 103 ? -5.41 -8.078 -1.109 1 94 103 GLY A CA 1
ATOM 808 C C . GLY A 1 103 ? -6.156 -8.594 -2.328 1 94 103 GLY A C 1
ATOM 809 O O . GLY A 1 103 ? -6 -9.75 -2.715 1 94 103 GLY A O 1
ATOM 810 N N . PRO A 1 104 ? -6.922 -7.809 -2.918 1 96 104 PRO A N 1
ATOM 811 C CA . PRO A 1 104 ? -7.637 -8.227 -4.125 1 96 104 PRO A CA 1
ATOM 812 C C . PRO A 1 104 ? -6.707 -8.781 -5.203 1 96 104 PRO A C 1
ATOM 814 O O . PRO A 1 104 ? -7.008 -9.805 -5.816 1 96 104 PRO A O 1
ATOM 817 N N . MET A 1 105 ? -5.566 -8.164 -5.48 1 95.44 105 MET A N 1
ATOM 818 C CA . MET A 1 105 ? -4.668 -8.641 -6.527 1 95.44 105 MET A CA 1
ATOM 819 C C . MET A 1 105 ? -4.016 -9.961 -6.121 1 95.44 105 MET A C 1
ATOM 821 O O . MET A 1 105 ? -3.738 -10.805 -6.973 1 95.44 105 MET A O 1
ATOM 825 N N . LEU A 1 106 ? -3.768 -10.102 -4.805 1 93.44 106 LEU A N 1
ATOM 826 C CA . LEU A 1 106 ? -3.268 -11.391 -4.352 1 93.44 106 LEU A CA 1
ATOM 827 C C . LEU A 1 106 ? -4.262 -12.5 -4.676 1 93.44 106 LEU A C 1
ATOM 829 O O . LEU A 1 106 ? -3.869 -13.578 -5.145 1 93.44 106 LEU A O 1
ATOM 833 N N . ARG A 1 107 ? -5.531 -12.258 -4.473 1 93.5 107 ARG A N 1
ATOM 834 C CA . ARG A 1 107 ? -6.551 -13.25 -4.785 1 93.5 107 ARG A CA 1
ATOM 835 C C . ARG A 1 107 ? -6.613 -13.523 -6.281 1 93.5 107 ARG A C 1
ATOM 837 O O . ARG A 1 107 ? -6.734 -14.672 -6.707 1 93.5 107 ARG A O 1
ATOM 844 N N . LEU A 1 108 ? -6.539 -12.477 -7.047 1 93.25 108 LEU A N 1
ATOM 845 C CA . LEU A 1 108 ? -6.582 -12.648 -8.5 1 93.25 108 LEU A CA 1
ATOM 846 C C . LEU A 1 108 ? -5.363 -13.422 -8.992 1 93.25 108 LEU A C 1
ATOM 848 O O . LEU A 1 108 ? -5.461 -14.203 -9.938 1 93.25 108 LEU A O 1
ATOM 852 N N . TRP A 1 109 ? -4.242 -13.188 -8.375 1 92.19 109 TRP A N 1
ATOM 853 C CA . TRP A 1 109 ? -3.016 -13.914 -8.672 1 92.19 109 TRP A CA 1
ATOM 854 C C . TRP A 1 109 ? -3.213 -15.414 -8.477 1 92.19 109 TRP A C 1
ATOM 856 O O . TRP A 1 109 ? -2.684 -16.219 -9.25 1 92.19 109 TRP A O 1
ATOM 866 N N . LEU A 1 110 ? -4.078 -15.781 -7.602 1 91.44 110 LEU A N 1
ATOM 867 C CA . LEU A 1 110 ? -4.43 -17.172 -7.34 1 91.44 110 LEU A CA 1
ATOM 868 C C . LEU A 1 110 ? -5.695 -17.562 -8.094 1 91.44 110 LEU A C 1
ATOM 870 O O . LEU A 1 110 ? -6.414 -18.484 -7.676 1 91.44 110 LEU A O 1
ATOM 874 N N . GLY A 1 111 ? -6.047 -16.906 -9.094 1 91.12 111 GLY A N 1
ATOM 875 C CA . GLY A 1 111 ? -7.305 -17.078 -9.805 1 91.12 111 GLY A CA 1
ATOM 876 C C . GLY A 1 111 ? -7.531 -18.484 -10.312 1 91.12 111 GLY A C 1
ATOM 877 O O . GLY A 1 111 ? -8.672 -18.906 -10.492 1 91.12 111 GLY A O 1
ATOM 878 N N . HIS A 1 112 ? -6.492 -19.25 -10.578 1 88.44 112 HIS A N 1
ATOM 879 C CA . HIS A 1 112 ? -6.625 -20.625 -11.047 1 88.44 112 HIS A CA 1
ATOM 880 C C . HIS A 1 112 ? -7.293 -21.516 -9.992 1 88.44 112 HIS A C 1
ATOM 882 O O . HIS A 1 112 ? -7.762 -22.609 -10.297 1 88.44 112 HIS A O 1
ATOM 888 N N . LEU A 1 113 ? -7.324 -21.016 -8.797 1 90.62 113 LEU A N 1
ATOM 889 C CA . LEU A 1 113 ? -7.953 -21.734 -7.703 1 90.62 113 LEU A CA 1
ATOM 890 C C . LEU A 1 113 ? -9.383 -21.266 -7.488 1 90.62 113 LEU A C 1
ATOM 892 O O . LEU A 1 113 ? -10.086 -21.766 -6.605 1 90.62 113 LEU A O 1
ATOM 896 N N . LEU A 1 114 ? -9.797 -20.219 -8.25 1 90.88 114 LEU A N 1
ATOM 897 C CA . LEU A 1 114 ? -11.102 -19.594 -8.062 1 90.88 114 LEU A CA 1
ATOM 898 C C . LEU A 1 114 ? -11.984 -19.781 -9.289 1 90.88 114 LEU A C 1
ATOM 900 O O . LEU A 1 114 ? -11.477 -19.969 -10.398 1 90.88 114 LEU A O 1
ATOM 904 N N . GLU A 1 115 ? -13.266 -19.766 -9.07 1 89.25 115 GLU A N 1
ATOM 905 C CA . GLU A 1 115 ? -14.203 -19.656 -10.188 1 89.25 115 GLU A CA 1
ATOM 906 C C . GLU A 1 115 ? -14.219 -18.234 -10.742 1 89.25 115 GLU A C 1
ATOM 908 O O . GLU A 1 115 ? -14.094 -17.266 -9.992 1 89.25 115 GLU A O 1
ATOM 913 N N . PRO A 1 116 ? -14.445 -18.141 -11.992 1 87.69 116 PRO A N 1
ATOM 914 C CA . PRO A 1 116 ? -14.477 -16.828 -12.617 1 87.69 116 PRO A CA 1
ATOM 915 C C . PRO A 1 116 ? -15.477 -15.875 -11.945 1 87.69 116 PRO A C 1
ATOM 917 O O . PRO A 1 116 ? -15.203 -14.68 -11.812 1 87.69 116 PRO A O 1
ATOM 920 N N . GLU A 1 117 ? -16.547 -16.406 -11.531 1 91.31 117 GLU A N 1
ATOM 921 C CA . GLU A 1 117 ? -17.562 -15.586 -10.891 1 91.31 117 GLU A CA 1
ATOM 922 C C . GLU A 1 117 ? -17.047 -14.961 -9.602 1 91.31 117 GLU A C 1
ATOM 924 O O . GLU A 1 117 ? -17.344 -13.805 -9.297 1 91.31 117 GLU A O 1
ATOM 929 N N . ARG A 1 118 ? -16.344 -15.75 -8.875 1 92.69 118 ARG A N 1
ATOM 930 C CA . ARG A 1 118 ? -15.789 -15.242 -7.625 1 92.69 118 ARG A CA 1
ATOM 931 C C . ARG A 1 118 ? -14.758 -14.148 -7.887 1 92.69 118 ARG A C 1
ATOM 933 O O . ARG A 1 118 ? -14.68 -13.164 -7.148 1 92.69 118 ARG A O 1
ATOM 940 N N . MET A 1 119 ? -14 -14.281 -8.867 1 92.44 119 MET A N 1
ATOM 941 C CA . MET A 1 119 ? -13.023 -13.266 -9.242 1 92.44 119 MET A CA 1
ATOM 942 C C . MET A 1 119 ? -13.711 -11.961 -9.617 1 92.44 119 MET A C 1
ATOM 944 O O . MET A 1 119 ? -13.258 -10.883 -9.227 1 92.44 119 MET A O 1
ATOM 948 N N . ARG A 1 120 ? -14.766 -12.102 -10.344 1 94.38 120 ARG A N 1
ATOM 949 C CA . ARG A 1 120 ? -15.531 -10.914 -10.719 1 94.38 120 ARG A CA 1
ATOM 950 C C . ARG A 1 120 ? -16.094 -10.211 -9.492 1 94.38 120 ARG A C 1
ATOM 952 O O . ARG A 1 120 ? -16.094 -8.984 -9.414 1 94.38 120 ARG A 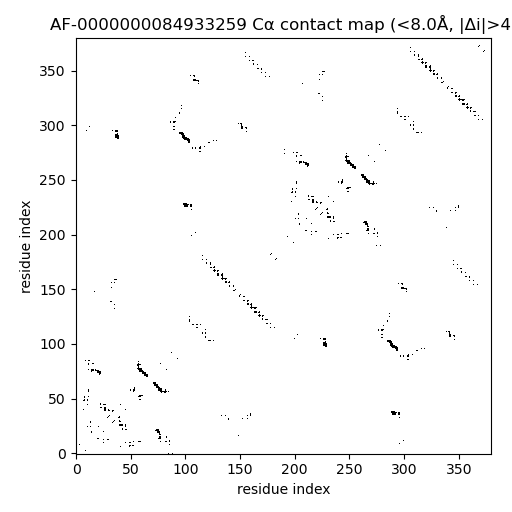O 1
ATOM 959 N N . GLU A 1 121 ? -16.516 -11.016 -8.547 1 95.25 121 GLU A N 1
ATOM 960 C CA . GLU A 1 121 ? -17.047 -10.461 -7.309 1 95.25 121 GLU A CA 1
ATOM 961 C C . GLU A 1 121 ? -15.977 -9.703 -6.531 1 95.25 121 GLU A C 1
ATOM 963 O O . GLU A 1 121 ? -16.234 -8.625 -5.996 1 95.25 121 GLU A O 1
ATOM 968 N N . ILE A 1 122 ? -14.82 -10.289 -6.512 1 95.12 122 ILE A N 1
ATOM 969 C CA . ILE A 1 122 ? -13.695 -9.688 -5.805 1 95.12 122 ILE A CA 1
ATOM 970 C C . ILE A 1 122 ? -13.336 -8.352 -6.457 1 95.12 122 ILE A C 1
ATOM 972 O O . ILE A 1 122 ? -13.172 -7.34 -5.77 1 95.12 122 ILE A O 1
ATOM 976 N N . LEU A 1 123 ? -13.273 -8.312 -7.762 1 96.19 123 LEU A N 1
ATOM 977 C CA . LEU A 1 123 ? -12.906 -7.094 -8.477 1 96.19 123 LEU A CA 1
ATOM 978 C C . LEU A 1 123 ? -14 -6.039 -8.352 1 96.19 123 LEU A C 1
ATOM 980 O O . LEU A 1 123 ? -13.711 -4.844 -8.258 1 96.19 123 LEU A O 1
ATOM 984 N N . ALA A 1 124 ? -15.219 -6.508 -8.367 1 96.75 124 ALA A N 1
ATOM 985 C CA . ALA A 1 124 ? -16.328 -5.574 -8.211 1 96.75 124 ALA A CA 1
ATOM 986 C C . ALA A 1 124 ? -16.312 -4.914 -6.84 1 96.75 124 ALA A C 1
ATOM 988 O O . ALA A 1 124 ? -16.547 -3.709 -6.719 1 96.75 124 ALA A O 1
ATOM 989 N N . ALA A 1 125 ? -16.031 -5.715 -5.848 1 96.81 125 ALA A N 1
ATOM 990 C CA . ALA A 1 125 ? -15.938 -5.176 -4.496 1 96.81 125 ALA A CA 1
ATOM 991 C C . ALA A 1 125 ? -14.773 -4.188 -4.387 1 96.81 125 ALA A C 1
ATOM 993 O O . ALA A 1 125 ? -14.906 -3.135 -3.76 1 96.81 125 ALA A O 1
ATOM 994 N N . HIS A 1 126 ? -13.688 -4.504 -4.984 1 97.31 126 HIS A N 1
ATOM 995 C CA . HIS A 1 126 ? -12.531 -3.615 -5 1 97.31 126 HIS A CA 1
ATOM 996 C C . HIS A 1 126 ? -12.844 -2.312 -5.73 1 97.31 126 HIS A C 1
ATOM 998 O O . HIS A 1 126 ? -12.469 -1.232 -5.27 1 97.31 126 HIS A O 1
ATOM 1004 N N . ARG A 1 127 ? -13.508 -2.441 -6.82 1 98.06 127 ARG A N 1
ATOM 1005 C CA . ARG A 1 127 ? -13.906 -1.268 -7.586 1 98.06 127 ARG A CA 1
ATOM 1006 C C . ARG A 1 127 ? -14.781 -0.342 -6.758 1 98.06 127 ARG A C 1
ATOM 1008 O O . ARG A 1 127 ? -14.594 0.876 -6.762 1 98.06 127 ARG A O 1
ATOM 1015 N N . ALA A 1 128 ? -15.727 -0.934 -6.102 1 98 128 ALA A N 1
ATOM 1016 C CA . ALA A 1 128 ? -16.625 -0.158 -5.254 1 98 128 ALA A CA 1
ATOM 1017 C C . ALA A 1 128 ? -15.867 0.521 -4.117 1 98 128 ALA A C 1
ATOM 1019 O O . ALA A 1 128 ? -16.125 1.682 -3.793 1 98 128 ALA A O 1
ATOM 1020 N N . HIS A 1 129 ? -14.984 -0.198 -3.547 1 97.31 129 HIS A N 1
ATOM 1021 C CA . HIS A 1 129 ? -14.148 0.375 -2.5 1 97.31 129 HIS A CA 1
ATOM 1022 C C . HIS A 1 129 ? -13.344 1.562 -3.023 1 97.31 129 HIS A C 1
ATOM 1024 O O . HIS A 1 129 ? -13.336 2.631 -2.406 1 97.31 129 HIS A O 1
ATOM 1030 N N . ALA A 1 130 ? -12.672 1.408 -4.172 1 98 130 ALA A N 1
ATOM 1031 C CA . ALA A 1 130 ? -11.867 2.467 -4.777 1 98 130 ALA A CA 1
ATOM 1032 C C . ALA A 1 130 ? -12.719 3.703 -5.062 1 98 130 ALA A C 1
ATOM 1034 O O . ALA A 1 130 ? -12.289 4.832 -4.801 1 98 130 ALA A O 1
ATOM 1035 N N . GLU A 1 131 ? -13.883 3.449 -5.562 1 98.44 131 GLU A N 1
ATOM 1036 C CA . GLU A 1 131 ? -14.781 4.562 -5.855 1 98.44 131 GLU A CA 1
ATOM 1037 C C . GLU A 1 131 ? -15.211 5.273 -4.578 1 98.44 131 GLU A C 1
ATOM 1039 O O . GLU A 1 131 ? -15.281 6.504 -4.535 1 98.44 131 GLU A O 1
ATOM 1044 N N . GLY A 1 132 ? -15.531 4.52 -3.602 1 97.88 132 GLY A N 1
ATOM 1045 C CA . GLY A 1 132 ? -15.852 5.117 -2.316 1 97.88 132 GLY A CA 1
ATOM 1046 C C . GLY A 1 132 ? -14.734 5.969 -1.753 1 97.88 132 GLY A C 1
ATOM 1047 O O . GLY A 1 132 ? -14.969 7.066 -1.253 1 97.88 132 GLY A O 1
ATOM 1048 N N . MET A 1 133 ? -13.523 5.5 -1.864 1 97.12 133 MET A N 1
ATOM 1049 C CA . MET A 1 133 ? -12.359 6.246 -1.392 1 97.12 133 MET A CA 1
ATOM 1050 C C . MET A 1 133 ? -12.148 7.512 -2.221 1 97.12 133 MET A C 1
ATOM 1052 O O . MET A 1 133 ? -11.789 8.562 -1.681 1 97.12 133 MET A O 1
ATOM 1056 N N . ARG A 1 134 ? -12.344 7.402 -3.514 1 98 134 ARG A N 1
ATOM 1057 C CA . ARG A 1 134 ? -12.227 8.562 -4.395 1 98 134 ARG A CA 1
ATOM 1058 C C . ARG A 1 134 ? -13.195 9.664 -3.973 1 98 134 ARG A C 1
ATOM 1060 O O . ARG A 1 134 ? -12.797 10.828 -3.85 1 98 134 ARG A O 1
ATOM 1067 N N . LEU A 1 135 ? -14.43 9.258 -3.732 1 97.88 135 LEU A N 1
ATOM 1068 C CA . LEU A 1 135 ? -15.461 10.219 -3.35 1 97.88 135 LEU A CA 1
ATOM 1069 C C . LEU A 1 135 ? -15.141 10.852 -2 1 97.88 135 LEU A C 1
ATOM 1071 O O . LEU A 1 135 ? -15.352 12.047 -1.808 1 97.88 135 LEU A O 1
ATOM 1075 N N . ARG A 1 136 ? -14.625 10.07 -1.175 1 96.19 136 ARG A N 1
ATOM 1076 C CA . ARG A 1 136 ? -14.219 10.586 0.129 1 96.19 136 ARG A CA 1
ATOM 1077 C C . ARG A 1 136 ? -13.102 11.609 -0.012 1 96.19 136 ARG A C 1
ATOM 1079 O O . ARG A 1 136 ? -13.148 12.68 0.602 1 96.19 136 ARG A O 1
ATOM 1086 N N . ALA A 1 137 ? -12.055 11.312 -0.748 1 96.44 137 ALA A N 1
ATOM 1087 C CA . ALA A 1 137 ? -10.953 12.234 -0.983 1 96.44 137 ALA A CA 1
ATOM 1088 C C . ALA A 1 137 ? -11.445 13.547 -1.587 1 96.44 137 ALA A C 1
ATOM 1090 O O . ALA A 1 137 ? -11 14.625 -1.192 1 96.44 137 ALA A O 1
ATOM 1091 N N . GLU A 1 138 ? -12.344 13.414 -2.506 1 95.94 138 GLU A N 1
ATOM 1092 C CA . GLU A 1 138 ? -12.922 14.586 -3.154 1 95.94 138 GLU A CA 1
ATOM 1093 C C . GLU A 1 138 ? -13.648 15.477 -2.146 1 95.94 138 GLU A C 1
ATOM 1095 O O . GLU A 1 138 ? -13.461 16.688 -2.141 1 95.94 138 GLU A O 1
ATOM 1100 N N . ALA A 1 139 ? -14.445 14.852 -1.297 1 94.75 139 ALA A N 1
ATOM 1101 C CA . ALA A 1 139 ? -15.188 15.594 -0.281 1 94.75 139 ALA A CA 1
ATOM 1102 C C . ALA A 1 139 ? -14.242 16.266 0.709 1 94.75 139 ALA A C 1
ATOM 1104 O O . ALA A 1 139 ? -14.438 17.438 1.059 1 94.75 139 ALA A O 1
ATOM 1105 N N . ASP A 1 140 ? -13.219 15.523 1.118 1 91.69 140 ASP A N 1
ATOM 1106 C CA . ASP A 1 140 ? -12.25 16.062 2.066 1 91.69 140 ASP A CA 1
ATOM 1107 C C . ASP A 1 140 ? -11.469 17.219 1.455 1 91.69 140 ASP A C 1
ATOM 1109 O O . ASP A 1 140 ? -11.172 18.203 2.137 1 91.69 140 ASP A O 1
ATOM 1113 N N . ALA A 1 141 ? -11.133 17.141 0.191 1 90.38 141 ALA A N 1
ATOM 1114 C CA . ALA A 1 141 ? -10.422 18.219 -0.507 1 90.38 141 ALA A CA 1
ATOM 1115 C C . ALA A 1 141 ? -11.273 19.469 -0.594 1 90.38 141 ALA A C 1
ATOM 1117 O O . ALA A 1 141 ? -10.773 20.594 -0.429 1 90.38 141 ALA A O 1
ATOM 1118 N N . ALA A 1 142 ? -12.57 19.297 -0.812 1 89.12 142 ALA A N 1
ATOM 1119 C CA . ALA A 1 142 ? -13.492 20.422 -0.923 1 89.12 142 ALA A CA 1
ATOM 1120 C C . ALA A 1 142 ? -13.664 21.125 0.42 1 89.12 142 ALA A C 1
ATOM 1122 O O . ALA A 1 142 ? -13.859 22.344 0.47 1 89.12 142 ALA A O 1
ATOM 1123 N N . ASP A 1 143 ? -13.477 20.359 1.478 1 86.44 143 ASP A N 1
ATOM 1124 C CA . ASP A 1 143 ? -13.711 20.875 2.82 1 86.44 143 ASP A CA 1
ATOM 1125 C C . ASP A 1 143 ? -12.414 21.422 3.426 1 86.44 143 ASP A C 1
ATOM 1127 O O . ASP A 1 143 ? -12.438 22.047 4.484 1 86.44 143 ASP A O 1
ATOM 1131 N N . ALA A 1 144 ? -11.328 21.141 2.824 1 82.06 144 ALA A N 1
ATOM 1132 C CA . ALA A 1 144 ? -10.031 21.5 3.402 1 82.06 144 ALA A CA 1
ATOM 1133 C C . ALA A 1 144 ? -9.883 23.016 3.51 1 82.06 144 ALA A C 1
ATOM 1135 O O . ALA A 1 144 ? -10.359 23.766 2.643 1 82.06 144 ALA A O 1
ATOM 1136 N N . SER A 1 145 ? -9.281 23.438 4.59 1 74.69 145 SER A N 1
ATOM 1137 C CA . SER A 1 145 ? -9.055 24.844 4.859 1 74.69 145 SER A CA 1
ATOM 1138 C C . SER A 1 145 ? -8.305 25.516 3.713 1 74.69 145 SER A C 1
ATOM 1140 O O . SER A 1 145 ? -7.449 24.891 3.08 1 74.69 145 SER A O 1
ATOM 1142 N N . ALA A 1 146 ? -8.594 26.781 3.512 1 76.44 146 ALA A N 1
ATOM 1143 C CA . ALA A 1 146 ? -7.91 27.562 2.488 1 76.44 146 ALA A CA 1
ATOM 1144 C C . ALA A 1 146 ? -6.641 28.203 3.045 1 76.44 146 ALA A C 1
ATOM 1146 O O . ALA A 1 146 ? -5.879 28.828 2.307 1 76.44 146 ALA A O 1
ATOM 1147 N N . ASP A 1 147 ? -6.414 27.859 4.352 1 76.94 147 ASP A N 1
ATOM 1148 C CA . ASP A 1 147 ? -5.199 28.375 4.98 1 76.94 147 ASP A CA 1
ATOM 1149 C C . ASP A 1 147 ? -3.951 27.844 4.273 1 76.94 147 ASP A C 1
ATOM 1151 O O . ASP A 1 147 ? -3.916 26.703 3.834 1 76.94 147 ASP A O 1
ATOM 1155 N N . GLU A 1 148 ? -2.961 28.703 4.164 1 74 148 GLU A N 1
ATOM 1156 C CA . GLU A 1 148 ? -1.719 28.391 3.465 1 74 148 GLU A CA 1
ATOM 1157 C C . GLU A 1 148 ? -1.041 27.156 4.07 1 74 148 GLU A C 1
ATOM 1159 O O . GLU A 1 148 ? -0.432 26.359 3.352 1 74 148 GLU A O 1
ATOM 1164 N N . ALA A 1 149 ? -1.193 27.062 5.352 1 72.5 149 ALA A N 1
ATOM 1165 C CA . ALA A 1 149 ? -0.561 25.938 6.047 1 72.5 149 ALA A CA 1
ATOM 1166 C C . ALA A 1 149 ? -1.156 24.609 5.602 1 72.5 149 ALA A C 1
ATOM 1168 O O . ALA A 1 149 ? -0.536 23.562 5.77 1 72.5 149 ALA A O 1
ATOM 1169 N N . TRP A 1 150 ? -2.318 24.734 4.91 1 80.31 150 TRP A N 1
ATOM 1170 C CA . TRP A 1 150 ? -3.021 23.516 4.535 1 80.31 150 TRP A CA 1
ATOM 1171 C C . TRP A 1 150 ? -2.869 23.234 3.043 1 80.31 150 TRP A C 1
ATOM 1173 O O . TRP A 1 150 ? -3.533 22.359 2.5 1 80.31 150 TRP A O 1
ATOM 1183 N N . ALA A 1 151 ? -1.967 23.969 2.412 1 86 151 ALA A N 1
ATOM 1184 C CA . ALA A 1 151 ? -1.78 23.812 0.972 1 86 151 ALA A CA 1
ATOM 1185 C C . ALA A 1 151 ? -1.3 22.406 0.632 1 86 151 ALA A C 1
ATOM 1187 O O . ALA A 1 151 ? -1.786 21.781 -0.319 1 86 151 ALA A O 1
ATOM 1188 N N . TYR A 1 152 ? -0.421 21.906 1.396 1 88.56 152 TYR A N 1
ATOM 1189 C CA . TYR A 1 152 ? 0.175 20.609 1.06 1 88.56 152 TYR A CA 1
ATOM 1190 C C . TYR A 1 152 ? -0.752 19.469 1.443 1 88.56 152 TYR A C 1
ATOM 1192 O O . TYR A 1 152 ? -0.924 18.516 0.677 1 88.56 152 TYR A O 1
ATOM 1200 N N . PRO A 1 153 ? -1.467 19.531 2.562 1 89.75 153 PRO A N 1
ATOM 1201 C CA . PRO A 1 153 ? -2.52 18.531 2.803 1 89.75 153 PRO A CA 1
ATOM 1202 C C . PRO A 1 153 ? -3.578 18.516 1.703 1 89.75 153 PRO A C 1
ATOM 1204 O O . PRO A 1 153 ? -4.039 17.453 1.3 1 89.75 153 PRO A O 1
ATOM 1207 N N . ARG A 1 154 ? -3.889 19.656 1.213 1 91.69 154 ARG A N 1
ATOM 1208 C CA . ARG A 1 154 ? -4.848 19.719 0.117 1 91.69 154 ARG A CA 1
ATOM 1209 C C . ARG A 1 154 ? -4.297 19.062 -1.141 1 91.69 154 ARG A C 1
ATOM 1211 O O . ARG A 1 154 ? -5.027 18.375 -1.86 1 91.69 154 ARG A O 1
ATOM 1218 N N . LEU A 1 155 ? -3.051 19.281 -1.364 1 92.5 155 LEU A N 1
ATOM 1219 C CA . LEU A 1 155 ? -2.402 18.672 -2.52 1 92.5 155 LEU A CA 1
ATOM 1220 C C . LEU A 1 155 ? -2.426 17.156 -2.414 1 92.5 155 LEU A C 1
ATOM 1222 O O . LEU A 1 155 ? -2.66 16.469 -3.408 1 92.5 155 LEU A O 1
ATOM 1226 N N . THR A 1 156 ? -2.17 16.641 -1.234 1 94.94 156 THR A N 1
ATOM 1227 C CA . THR A 1 156 ? -2.162 15.188 -1.068 1 94.94 156 THR A CA 1
ATOM 1228 C C . THR A 1 156 ? -3.576 14.625 -1.181 1 94.94 156 THR A C 1
ATOM 1230 O O . THR A 1 156 ? -3.766 13.492 -1.639 1 94.94 156 THR A O 1
ATOM 1233 N N . LEU A 1 157 ? -4.605 15.43 -0.831 1 94.94 157 LEU A N 1
ATOM 1234 C CA . LEU A 1 157 ? -5.984 15 -1.042 1 94.94 157 LEU A CA 1
ATOM 1235 C C . LEU A 1 157 ? -6.312 14.93 -2.529 1 94.94 157 LEU A C 1
ATOM 1237 O O . LEU A 1 157 ? -6.992 14.008 -2.979 1 94.94 157 LEU A O 1
ATOM 1241 N N . ARG A 1 158 ? -5.84 15.875 -3.236 1 94.62 158 ARG A N 1
ATOM 1242 C CA . ARG A 1 158 ? -6.023 15.836 -4.684 1 94.62 158 ARG A CA 1
ATOM 1243 C C . ARG A 1 158 ? -5.324 14.625 -5.293 1 94.62 158 ARG A C 1
ATOM 1245 O O . ARG A 1 158 ? -5.879 13.969 -6.176 1 94.62 158 ARG A O 1
ATOM 1252 N N . TRP A 1 159 ? -4.121 14.406 -4.855 1 96.75 159 TRP A N 1
ATOM 1253 C CA . TRP A 1 159 ? -3.424 13.203 -5.281 1 96.75 159 TRP A CA 1
ATOM 1254 C C . TRP A 1 159 ? -4.254 11.961 -4.98 1 96.75 159 TRP A C 1
ATOM 1256 O O . TRP A 1 159 ? -4.398 11.078 -5.832 1 96.75 159 TRP A O 1
ATOM 1266 N N . ALA A 1 160 ? -4.82 11.883 -3.791 1 97.56 160 ALA A N 1
ATOM 1267 C CA . ALA A 1 160 ? -5.598 10.719 -3.375 1 97.56 160 ALA A CA 1
ATOM 1268 C C . ALA A 1 160 ? -6.816 10.531 -4.273 1 97.56 160 ALA A C 1
ATOM 1270 O O . ALA A 1 160 ? -7.152 9.398 -4.641 1 97.56 160 ALA A O 1
ATOM 1271 N N . GLU A 1 161 ? -7.453 11.602 -4.555 1 97.88 161 GLU A N 1
ATOM 1272 C CA . GLU A 1 161 ? -8.586 11.523 -5.469 1 97.88 161 GLU A CA 1
ATOM 1273 C C . GLU A 1 161 ? -8.18 10.898 -6.801 1 97.88 161 GLU A C 1
ATOM 1275 O O . GLU A 1 161 ? -8.844 9.984 -7.297 1 97.88 161 GLU A O 1
ATOM 1280 N N . ARG A 1 162 ? -7.113 11.336 -7.359 1 98.19 162 ARG A N 1
ATOM 1281 C CA . ARG A 1 162 ? -6.621 10.828 -8.633 1 98.19 162 ARG A CA 1
ATOM 1282 C C . ARG A 1 162 ? -6.16 9.383 -8.508 1 98.19 162 ARG A C 1
ATOM 1284 O O . ARG A 1 162 ? -6.391 8.57 -9.406 1 98.19 162 ARG A O 1
ATOM 1291 N N . TYR A 1 163 ? -5.516 9.062 -7.438 1 98.38 163 TYR A N 1
ATOM 1292 C CA . TYR A 1 163 ? -5.027 7.711 -7.18 1 98.38 163 TYR A CA 1
ATOM 1293 C C . TYR A 1 163 ? -6.176 6.707 -7.16 1 98.38 163 TYR A C 1
ATOM 1295 O O . TYR A 1 163 ? -6.129 5.684 -7.844 1 98.38 163 TYR A O 1
ATOM 1303 N N . TYR A 1 164 ? -7.207 7.043 -6.453 1 98.31 164 TYR A N 1
ATOM 1304 C CA . TYR A 1 164 ? -8.305 6.09 -6.309 1 98.31 164 TYR A CA 1
ATOM 1305 C C . TYR A 1 164 ? -9.156 6.047 -7.566 1 98.31 164 TYR A C 1
ATOM 1307 O O . TYR A 1 164 ? -9.75 5.012 -7.891 1 98.31 164 TYR A O 1
ATOM 1315 N N . ALA A 1 165 ? -9.242 7.168 -8.281 1 98.56 165 ALA A N 1
ATOM 1316 C CA . ALA A 1 165 ? -9.844 7.105 -9.609 1 98.56 165 ALA A CA 1
ATOM 1317 C C . ALA A 1 165 ? -9.094 6.129 -10.508 1 98.56 165 ALA A C 1
ATOM 1319 O O . ALA A 1 165 ? -9.703 5.332 -11.227 1 98.56 165 ALA A O 1
ATOM 1320 N N . ALA A 1 166 ? -7.777 6.23 -10.484 1 98.44 166 ALA A N 1
ATOM 1321 C CA . ALA A 1 166 ? -6.961 5.305 -11.266 1 98.44 166 ALA A CA 1
ATOM 1322 C C . ALA A 1 166 ? -7.18 3.865 -10.812 1 98.44 166 ALA A C 1
ATOM 1324 O O . ALA A 1 166 ? -7.254 2.955 -11.641 1 98.44 166 ALA A O 1
ATOM 1325 N N . GLU A 1 167 ? -7.258 3.619 -9.477 1 98.12 167 GLU A N 1
ATOM 1326 C CA . GLU A 1 167 ? -7.539 2.287 -8.953 1 98.12 167 GLU A CA 1
ATOM 1327 C C . GLU A 1 167 ? -8.875 1.758 -9.469 1 98.12 167 GLU A C 1
ATOM 1329 O O . GLU A 1 167 ? -8.984 0.588 -9.836 1 98.12 167 GLU A O 1
ATOM 1334 N N . ARG A 1 168 ? -9.859 2.604 -9.438 1 98.38 168 ARG A N 1
ATOM 1335 C CA . ARG A 1 168 ? -11.164 2.236 -9.977 1 98.38 168 ARG A CA 1
ATOM 1336 C C . ARG A 1 168 ? -11.062 1.837 -11.445 1 98.38 168 ARG A C 1
ATOM 1338 O O . ARG A 1 168 ? -11.57 0.79 -11.844 1 98.38 168 ARG A O 1
ATOM 1345 N N . ASP A 1 169 ? -10.43 2.631 -12.219 1 98.44 169 ASP A N 1
ATOM 1346 C CA . ASP A 1 169 ? -10.289 2.367 -13.648 1 98.44 169 ASP A CA 1
ATOM 1347 C C . ASP A 1 169 ? -9.492 1.085 -13.891 1 98.44 169 ASP A C 1
ATOM 1349 O O . ASP A 1 169 ? -9.773 0.349 -14.844 1 98.44 169 ASP A O 1
ATOM 1353 N N . LEU A 1 170 ? -8.5 0.827 -13.094 1 98.19 170 LEU A N 1
ATOM 1354 C CA . LEU A 1 170 ? -7.719 -0.403 -13.18 1 98.19 170 LEU A CA 1
ATOM 1355 C C . LEU A 1 170 ? -8.594 -1.622 -12.906 1 98.19 170 LEU A C 1
ATOM 1357 O O . LEU A 1 170 ? -8.438 -2.664 -13.547 1 98.19 170 LEU A O 1
ATOM 1361 N N . ALA A 1 171 ? -9.477 -1.521 -11.914 1 97.75 171 ALA A N 1
ATOM 1362 C CA . ALA A 1 171 ? -10.414 -2.607 -11.648 1 97.75 171 ALA A CA 1
ATOM 1363 C C . ALA A 1 171 ? -11.297 -2.877 -12.867 1 97.75 171 ALA A C 1
ATOM 1365 O O . ALA A 1 171 ? -11.531 -4.035 -13.219 1 97.75 171 ALA A O 1
ATOM 1366 N N . ASP A 1 172 ? -11.758 -1.805 -13.523 1 97.88 172 ASP A N 1
ATOM 1367 C CA . ASP A 1 172 ? -12.555 -1.938 -14.742 1 97.88 172 ASP A CA 1
ATOM 1368 C C . ASP A 1 172 ? -11.758 -2.65 -15.836 1 97.88 172 ASP A C 1
ATOM 1370 O O . ASP A 1 172 ? -12.281 -3.553 -16.5 1 97.88 172 ASP A O 1
ATOM 1374 N N . ALA A 1 173 ? -10.57 -2.256 -16.016 1 97.19 173 ALA A N 1
ATOM 1375 C CA . ALA A 1 173 ? -9.719 -2.857 -17.031 1 97.19 173 ALA A CA 1
ATOM 1376 C C . ALA A 1 173 ? -9.484 -4.34 -16.75 1 97.19 173 ALA A C 1
ATOM 1378 O O . ALA A 1 173 ? -9.492 -5.16 -17.672 1 97.19 173 ALA A O 1
ATOM 1379 N N . MET A 1 174 ? -9.281 -4.688 -15.492 1 95.5 174 MET A N 1
ATOM 1380 C CA . MET A 1 174 ? -9.055 -6.082 -15.125 1 95.5 174 MET A CA 1
ATOM 1381 C C . MET A 1 174 ? -10.305 -6.918 -15.359 1 95.5 174 MET A C 1
ATOM 1383 O O . MET A 1 174 ? -10.211 -8.07 -15.789 1 95.5 174 MET A O 1
ATOM 1387 N N . LEU A 1 175 ? -11.453 -6.367 -15.062 1 95.12 175 LEU A N 1
ATOM 1388 C CA . LEU A 1 175 ? -12.711 -7.062 -15.336 1 95.12 175 LEU A CA 1
ATOM 1389 C C . LEU A 1 175 ? -12.852 -7.367 -16.828 1 95.12 175 LEU A C 1
ATOM 1391 O O . LEU A 1 175 ? -13.25 -8.469 -17.203 1 95.12 175 LEU A O 1
ATOM 1395 N N . ALA A 1 176 ? -12.484 -6.438 -17.641 1 95.12 176 ALA A N 1
ATOM 1396 C CA . ALA A 1 176 ? -12.516 -6.645 -19.078 1 95.12 176 ALA A CA 1
ATOM 1397 C C . ALA A 1 176 ? -11.539 -7.738 -19.5 1 95.12 176 ALA A C 1
ATOM 1399 O O . ALA A 1 176 ? -11.852 -8.562 -20.359 1 95.12 176 ALA A O 1
ATOM 1400 N N . ASP A 1 177 ? -10.328 -7.723 -18.891 1 92.69 177 ASP A N 1
ATOM 1401 C CA . ASP A 1 177 ? -9.328 -8.742 -19.172 1 92.69 177 ASP A CA 1
ATOM 1402 C C . ASP A 1 177 ? -9.836 -10.133 -18.828 1 92.69 177 ASP A C 1
ATOM 1404 O O . ASP A 1 177 ? -9.625 -11.086 -19.578 1 92.69 177 ASP A O 1
ATOM 1408 N N . ILE A 1 178 ? -10.516 -10.258 -17.734 1 90.31 178 ILE A N 1
ATOM 1409 C CA . ILE A 1 178 ? -11.031 -11.539 -17.266 1 90.31 178 ILE A CA 1
ATOM 1410 C C . ILE A 1 178 ? -12.148 -12.016 -18.203 1 90.31 178 ILE A C 1
ATOM 1412 O O . ILE A 1 178 ? -12.258 -13.211 -18.484 1 90.31 178 ILE A O 1
ATOM 1416 N N . GLU A 1 179 ? -12.945 -11.109 -18.656 1 89.31 179 GLU A N 1
ATOM 1417 C CA . GLU A 1 179 ? -14.016 -11.453 -19.578 1 89.31 179 GLU A CA 1
ATOM 1418 C C . GLU A 1 179 ? -13.445 -11.984 -20.891 1 89.31 179 GLU A C 1
ATOM 1420 O O . GLU A 1 179 ? -14.031 -12.883 -21.516 1 89.31 179 GLU A O 1
ATOM 1425 N N . GLU A 1 180 ? -12.328 -11.453 -21.25 1 87.12 180 GLU A N 1
ATOM 1426 C CA . GLU A 1 180 ? -11.664 -11.938 -22.469 1 87.12 180 GLU A CA 1
ATOM 1427 C C . GLU A 1 180 ? -11.086 -13.328 -22.266 1 87.12 180 GLU A C 1
ATOM 1429 O O . GLU A 1 180 ? -11.055 -14.141 -23.188 1 87.12 180 GLU A O 1
ATOM 1434 N N . LEU A 1 181 ? -10.609 -13.578 -21.141 1 82.12 181 LEU A N 1
ATOM 1435 C CA . LEU A 1 181 ? -10.023 -14.875 -20.812 1 82.12 181 LEU A CA 1
ATOM 1436 C C . LEU A 1 181 ? -11.102 -15.93 -20.656 1 82.12 181 LEU A C 1
ATOM 1438 O O . LEU A 1 181 ? -10.906 -17.094 -21.031 1 82.12 181 LEU A O 1
ATOM 1442 N N . ASP A 1 182 ? -12.164 -15.508 -19.984 1 77.5 182 ASP A N 1
ATOM 1443 C CA . ASP A 1 182 ? -13.273 -16.422 -19.734 1 77.5 182 ASP A CA 1
ATOM 1444 C C . ASP A 1 182 ? -14.617 -15.773 -20.078 1 77.5 182 ASP A C 1
ATOM 1446 O O . ASP A 1 182 ? -15.336 -15.328 -19.188 1 77.5 182 ASP A O 1
ATOM 1450 N N . PRO A 1 183 ? -14.906 -15.766 -21.547 1 69.44 183 PRO A N 1
ATOM 1451 C CA . PRO A 1 183 ? -16.156 -15.102 -21.922 1 69.44 183 PRO A CA 1
ATOM 1452 C C . PRO A 1 183 ? -17.375 -15.734 -21.266 1 69.44 183 PRO A C 1
ATOM 1454 O O . PRO A 1 183 ? -17.406 -16.953 -21.047 1 69.44 183 PRO A O 1
ATOM 1457 N N . PRO A 1 184 ? -18.172 -14.883 -20.797 1 63.53 184 PRO A N 1
ATOM 1458 C CA . PRO A 1 184 ? -19.375 -15.461 -20.188 1 63.53 184 PRO A CA 1
ATOM 1459 C C . PRO A 1 184 ? -20.125 -16.406 -21.125 1 63.53 184 PRO A C 1
ATOM 1461 O O . PRO A 1 184 ? -20.016 -16.281 -22.344 1 63.53 184 PRO A O 1
ATOM 1464 N N . GLU A 1 185 ? -20.484 -17.531 -20.781 1 60.56 185 GLU A N 1
ATOM 1465 C CA . GLU A 1 185 ? -21.172 -18.547 -21.562 1 60.56 185 GLU A CA 1
ATOM 1466 C C . GLU A 1 185 ? -22.141 -17.906 -22.562 1 60.56 185 GLU A C 1
ATOM 1468 O O . GLU A 1 185 ? -22.469 -18.5 -23.594 1 60.56 185 GLU A O 1
ATOM 1473 N N . GLY A 1 186 ? -22.828 -16.797 -22.375 1 49.34 186 GLY A N 1
ATOM 1474 C CA . GLY A 1 186 ? -23.891 -16.453 -23.297 1 49.34 186 GLY A CA 1
ATOM 1475 C C . GLY A 1 186 ? -23.391 -16.016 -24.656 1 49.34 186 GLY A C 1
ATOM 1476 O O . GLY A 1 186 ? -24.188 -15.766 -25.578 1 49.34 186 GLY A O 1
ATOM 1477 N N . THR A 1 187 ? -22.312 -15.406 -24.859 1 47.72 187 THR A N 1
ATOM 1478 C CA . THR A 1 187 ? -22.078 -14.766 -26.141 1 47.72 187 THR A CA 1
ATOM 1479 C C . THR A 1 187 ? -21.609 -15.797 -27.172 1 47.72 187 THR A C 1
ATOM 1481 O O . THR A 1 187 ? -21.297 -15.445 -28.312 1 47.72 187 THR A O 1
ATOM 1484 N N . GLY A 1 188 ? -21.094 -16.984 -27 1 39.75 188 GLY A N 1
ATOM 1485 C CA . GLY A 1 188 ? -20.672 -17.812 -28.125 1 39.75 188 GLY A CA 1
ATOM 1486 C C . GLY A 1 188 ? -21.828 -18.328 -28.953 1 39.75 188 GLY A C 1
ATOM 1487 O O . GLY A 1 188 ? -21.75 -18.344 -30.188 1 39.75 188 GLY A O 1
ATOM 1488 N N . ARG A 1 189 ? -22.625 -19.453 -28.469 1 40.28 189 ARG A N 1
ATOM 1489 C CA . ARG A 1 189 ? -23.234 -20.484 -29.297 1 40.28 189 ARG A CA 1
ATOM 1490 C C . ARG A 1 189 ? -24.438 -19.953 -30.047 1 40.28 189 ARG A C 1
ATOM 1492 O O . ARG A 1 189 ? -25.328 -20.719 -30.438 1 40.28 189 ARG A O 1
ATOM 1499 N N . SER A 1 190 ? -24.625 -18.562 -30.391 1 30.02 190 SER A N 1
ATOM 1500 C CA . SER A 1 190 ? -25.484 -18.578 -31.562 1 30.02 190 SER A CA 1
ATOM 1501 C C . SER A 1 190 ? -24.672 -18.75 -32.844 1 30.02 190 SER A C 1
ATOM 1503 O O . SER A 1 190 ? -23.516 -18.312 -32.906 1 30.02 190 SER A O 1
ATOM 1505 N N . MET B 1 1 ? -10.172 -24.094 9.148 1 60.53 1 MET B N 1
ATOM 1506 C CA . MET B 1 1 ? -8.969 -23.688 8.414 1 60.53 1 MET B CA 1
ATOM 1507 C C . MET B 1 1 ? -7.895 -23.188 9.367 1 60.53 1 MET B C 1
ATOM 1509 O O . MET B 1 1 ? -8.195 -22.484 10.336 1 60.53 1 MET B O 1
ATOM 1513 N N . PRO B 1 2 ? -6.695 -23.844 9.219 1 71.12 2 PRO B N 1
ATOM 1514 C CA . PRO B 1 2 ? -5.684 -23.359 10.156 1 71.12 2 PRO B CA 1
ATOM 1515 C C . PRO B 1 2 ? -5.504 -21.844 10.102 1 71.12 2 PRO B C 1
ATOM 1517 O O . PRO B 1 2 ? -5.781 -21.219 9.07 1 71.12 2 PRO B O 1
ATOM 1520 N N . ALA B 1 3 ? -5.238 -21.344 11.188 1 80.06 3 ALA B N 1
ATOM 1521 C CA . ALA B 1 3 ? -4.938 -19.922 11.273 1 80.06 3 ALA B CA 1
ATOM 1522 C C . ALA B 1 3 ? -3.549 -19.609 10.719 1 80.06 3 ALA B C 1
ATOM 1524 O O . ALA B 1 3 ? -2.541 -19.828 11.398 1 80.06 3 ALA B O 1
ATOM 1525 N N . LEU B 1 4 ? -3.439 -19.375 9.508 1 87.75 4 LEU B N 1
ATOM 1526 C CA . LEU B 1 4 ? -2.168 -19.078 8.859 1 87.75 4 LEU B CA 1
ATOM 1527 C C . LEU B 1 4 ? -2.1 -17.609 8.461 1 87.75 4 LEU B C 1
ATOM 1529 O O . LEU B 1 4 ? -3.119 -17 8.117 1 87.75 4 LEU B O 1
ATOM 1533 N N . PRO B 1 5 ? -0.893 -17.078 8.578 1 87.31 5 PRO B N 1
ATOM 1534 C CA . PRO B 1 5 ? -0.744 -15.719 8.07 1 87.31 5 PRO B CA 1
ATOM 1535 C C . PRO B 1 5 ? -0.842 -15.633 6.551 1 87.31 5 PRO B C 1
ATOM 1537 O O . PRO B 1 5 ? -0.717 -16.656 5.867 1 87.31 5 PRO B O 1
ATOM 1540 N N . ALA B 1 6 ? -1.065 -14.383 6.09 1 83.5 6 ALA B N 1
ATOM 1541 C CA . ALA B 1 6 ? -1.222 -14.148 4.656 1 83.5 6 ALA B CA 1
ATOM 1542 C C . ALA B 1 6 ? 0.006 -14.625 3.887 1 83.5 6 ALA B C 1
ATOM 1544 O O . ALA B 1 6 ? -0.111 -15.109 2.756 1 83.5 6 ALA B O 1
ATOM 1545 N N . THR B 1 7 ? 1.192 -14.562 4.516 1 87.5 7 THR B N 1
ATOM 1546 C CA . THR B 1 7 ? 2.424 -14.977 3.85 1 87.5 7 THR B CA 1
ATOM 1547 C C . THR B 1 7 ? 2.434 -16.484 3.617 1 87.5 7 THR B C 1
ATOM 1549 O O . THR B 1 7 ? 2.928 -16.953 2.592 1 87.5 7 THR B O 1
ATOM 1552 N N . SER B 1 8 ? 1.877 -17.219 4.527 1 93.31 8 SER B N 1
ATOM 1553 C CA . SER B 1 8 ? 1.774 -18.656 4.352 1 93.31 8 SER B CA 1
ATOM 1554 C C . SER B 1 8 ? 0.904 -19.016 3.148 1 93.31 8 SER B C 1
ATOM 1556 O O . SER B 1 8 ? 1.241 -19.906 2.369 1 93.31 8 SER B O 1
ATOM 1558 N N . TRP B 1 9 ? -0.118 -18.297 3.027 1 91.88 9 TRP B N 1
ATOM 1559 C CA . TRP B 1 9 ? -1.029 -18.547 1.915 1 91.88 9 TRP B CA 1
ATOM 1560 C C . TRP B 1 9 ? -0.373 -18.188 0.585 1 91.88 9 TRP B C 1
ATOM 1562 O O . TRP B 1 9 ? -0.566 -18.891 -0.414 1 91.88 9 TRP B O 1
ATOM 1572 N N . ALA B 1 10 ? 0.377 -17.125 0.611 1 91.38 10 ALA B N 1
ATOM 1573 C CA . ALA B 1 10 ? 1.105 -16.734 -0.597 1 91.38 10 ALA B CA 1
ATOM 1574 C C . ALA B 1 10 ? 2.115 -17.812 -0.989 1 91.38 10 ALA B C 1
ATOM 1576 O O . ALA B 1 10 ? 2.229 -18.172 -2.164 1 91.38 10 ALA B O 1
ATOM 1577 N N . VAL B 1 11 ? 2.795 -18.344 0.005 1 93.69 11 VAL B N 1
ATOM 1578 C CA . VAL B 1 11 ? 3.779 -19.391 -0.26 1 93.69 11 VAL B CA 1
ATOM 1579 C C . VAL B 1 11 ? 3.078 -20.641 -0.768 1 93.69 11 VAL B C 1
ATOM 1581 O O . VAL B 1 11 ? 3.523 -21.266 -1.737 1 93.69 11 VAL B O 1
ATOM 1584 N N . LEU B 1 12 ? 2.033 -21.016 -0.12 1 94.31 12 LEU B N 1
ATOM 1585 C CA . LEU B 1 12 ? 1.253 -22.172 -0.566 1 94.31 12 LEU B CA 1
ATOM 1586 C C . LEU B 1 12 ? 0.721 -21.953 -1.979 1 94.31 12 LEU B C 1
ATOM 1588 O O . LEU B 1 12 ? 0.68 -22.875 -2.783 1 94.31 12 LEU B O 1
ATOM 1592 N N . GLY B 1 13 ? 0.3 -20.719 -2.199 1 92.44 13 GLY B N 1
ATOM 1593 C CA . GLY B 1 13 ? -0.126 -20.359 -3.541 1 92.44 13 GLY B CA 1
ATOM 1594 C C . GLY B 1 13 ? 0.948 -20.578 -4.59 1 92.44 13 GLY B C 1
ATOM 1595 O O . GLY B 1 13 ? 0.667 -21.109 -5.672 1 92.44 13 GLY B O 1
ATOM 1596 N N . LEU B 1 14 ? 2.162 -20.234 -4.293 1 91.69 14 LEU B N 1
ATOM 1597 C CA . LEU B 1 14 ? 3.275 -20.453 -5.211 1 91.69 14 LEU B CA 1
ATOM 1598 C C . LEU B 1 14 ? 3.48 -21.938 -5.477 1 91.69 14 LEU B C 1
ATOM 1600 O O . LEU B 1 14 ? 3.697 -22.344 -6.621 1 91.69 14 LEU B O 1
ATOM 1604 N N . LEU B 1 15 ? 3.309 -22.719 -4.492 1 94.06 15 LEU B N 1
ATOM 1605 C CA . LEU B 1 15 ? 3.486 -24.156 -4.625 1 94.06 15 LEU B CA 1
ATOM 1606 C C . LEU B 1 15 ? 2.35 -24.766 -5.434 1 94.06 15 LEU B C 1
ATOM 1608 O O . LEU B 1 15 ? 2.506 -25.859 -6.008 1 94.06 15 LEU B O 1
ATOM 1612 N N . SER B 1 16 ? 1.278 -24.141 -5.438 1 91.88 16 SER B N 1
ATOM 1613 C CA . SER B 1 16 ? 0.075 -24.703 -6.043 1 91.88 16 SER B CA 1
ATOM 1614 C C . SER B 1 16 ? 0.164 -24.688 -7.566 1 91.88 16 SER B C 1
ATOM 1616 O O . SER B 1 16 ? -0.684 -25.266 -8.25 1 91.88 16 SER B O 1
ATOM 1618 N N . PHE B 1 17 ? 1.147 -24.109 -8.102 1 84.25 17 PHE B N 1
ATOM 1619 C CA . PHE B 1 17 ? 1.292 -24.094 -9.555 1 84.25 17 PHE B CA 1
ATOM 1620 C C . PHE B 1 17 ? 1.888 -25.406 -10.055 1 84.25 17 PHE B C 1
ATOM 1622 O O . PHE B 1 17 ? 2.092 -25.578 -11.258 1 84.25 17 PHE B O 1
ATOM 1629 N N . GLY B 1 18 ? 2.029 -26.453 -9.195 1 73.56 18 GLY B N 1
ATOM 1630 C CA . GLY B 1 18 ? 2.238 -27.844 -9.562 1 73.56 18 GLY B CA 1
ATOM 1631 C C . GLY B 1 18 ? 3.703 -28.219 -9.703 1 73.56 18 GLY B C 1
ATOM 1632 O O . GLY B 1 18 ? 4.031 -29.312 -10.172 1 73.56 18 GLY B O 1
ATOM 1633 N N . ARG B 1 19 ? 4.621 -27.406 -9.43 1 79.62 19 ARG B N 1
ATOM 1634 C CA . ARG B 1 19 ? 6.035 -27.734 -9.539 1 79.62 19 ARG B CA 1
ATOM 1635 C C . ARG B 1 19 ? 6.695 -27.797 -8.164 1 79.62 19 ARG B C 1
ATOM 1637 O O . ARG B 1 19 ? 6.172 -27.25 -7.195 1 79.62 19 ARG B O 1
ATOM 1644 N N . GLU B 1 20 ? 7.617 -28.797 -8.117 1 92.44 20 GLU B N 1
ATOM 1645 C CA . GLU B 1 20 ? 8.484 -28.75 -6.941 1 92.44 20 GLU B CA 1
ATOM 1646 C C . GLU B 1 20 ? 9.398 -27.531 -6.992 1 92.44 20 GLU B C 1
ATOM 1648 O O . GLU B 1 20 ? 10.023 -27.25 -8.016 1 92.44 20 GLU B O 1
ATOM 1653 N N . LEU B 1 21 ? 9.383 -26.844 -5.887 1 94.44 21 LEU B N 1
ATOM 1654 C CA . LEU B 1 21 ? 10.164 -25.609 -5.848 1 94.44 21 LEU B CA 1
ATOM 1655 C C . LEU B 1 21 ? 11.117 -25.609 -4.652 1 94.44 21 LEU B C 1
ATOM 1657 O O . LEU B 1 21 ? 10.75 -26.062 -3.564 1 94.44 21 LEU B O 1
ATOM 1661 N N . SER B 1 22 ? 12.328 -25.141 -4.918 1 94.38 22 SER B N 1
ATOM 1662 C CA . SER B 1 22 ? 13.219 -24.859 -3.793 1 94.38 22 SER B CA 1
ATOM 1663 C C . SER B 1 22 ? 12.852 -23.547 -3.109 1 94.38 22 SER B C 1
ATOM 1665 O O . SER B 1 22 ? 12.055 -22.766 -3.641 1 94.38 22 SER B O 1
ATOM 1667 N N . GLY B 1 23 ? 13.398 -23.375 -1.866 1 94.31 23 GLY B N 1
ATOM 1668 C CA . GLY B 1 23 ? 13.234 -22.062 -1.243 1 94.31 23 GLY B CA 1
ATOM 1669 C C . GLY B 1 23 ? 13.703 -20.922 -2.125 1 94.31 23 GLY B C 1
ATOM 1670 O O . GLY B 1 23 ? 13.086 -19.859 -2.143 1 94.31 23 GLY B O 1
ATOM 1671 N N . TYR B 1 24 ? 14.727 -21.188 -2.875 1 93.44 24 TYR B N 1
ATOM 1672 C CA . TYR B 1 24 ? 15.273 -20.203 -3.797 1 93.44 24 TYR B CA 1
ATOM 1673 C C . TYR B 1 24 ? 14.289 -19.906 -4.922 1 93.44 24 TYR B C 1
ATOM 1675 O O . TYR B 1 24 ? 14.078 -18.734 -5.281 1 93.44 24 TYR B O 1
ATOM 1683 N N . ASP B 1 25 ? 13.758 -20.906 -5.438 1 93.06 25 ASP B N 1
ATOM 1684 C CA . ASP B 1 25 ? 12.758 -20.734 -6.488 1 93.06 25 ASP B CA 1
ATOM 1685 C C . ASP B 1 25 ? 11.578 -19.891 -5.996 1 93.06 25 ASP B C 1
ATOM 1687 O O . ASP B 1 25 ? 11.117 -19 -6.699 1 93.06 25 ASP B O 1
ATOM 1691 N N . ILE B 1 26 ? 11.164 -20.203 -4.812 1 93.5 26 ILE B N 1
ATOM 1692 C CA . ILE B 1 26 ? 10.023 -19.5 -4.223 1 93.5 26 ILE B CA 1
ATOM 1693 C C . ILE B 1 26 ? 10.367 -18.031 -4.027 1 93.5 26 ILE B C 1
ATOM 1695 O O . ILE B 1 26 ? 9.562 -17.156 -4.348 1 93.5 26 ILE B O 1
ATOM 1699 N N . LYS B 1 27 ? 11.516 -17.766 -3.57 1 94.56 27 LYS B N 1
ATOM 1700 C CA . LYS B 1 27 ? 11.961 -16.391 -3.365 1 94.56 27 LYS B CA 1
ATOM 1701 C C . LYS B 1 27 ? 12.016 -15.625 -4.688 1 94.56 27 LYS B C 1
ATOM 1703 O O . LYS B 1 27 ? 11.523 -14.5 -4.785 1 94.56 27 LYS B O 1
ATOM 1708 N N . LYS B 1 28 ? 12.547 -16.156 -5.684 1 91.62 28 LYS B N 1
ATOM 1709 C CA . LYS B 1 28 ? 12.695 -15.523 -6.984 1 91.62 28 LYS B CA 1
ATOM 1710 C C . LYS B 1 28 ? 11.344 -15.234 -7.617 1 91.62 28 LYS B C 1
ATOM 1712 O O . LYS B 1 28 ? 11.117 -14.141 -8.141 1 91.62 28 LYS B O 1
ATOM 1717 N N . TRP B 1 29 ? 10.539 -16.219 -7.527 1 87.62 29 TRP B N 1
ATOM 1718 C CA . TRP B 1 29 ? 9.195 -16.062 -8.086 1 87.62 29 TRP B CA 1
ATOM 1719 C C . TRP B 1 29 ? 8.414 -15 -7.312 1 87.62 29 TRP B C 1
ATOM 1721 O O . TRP B 1 29 ? 7.73 -14.164 -7.906 1 87.62 29 TRP B O 1
ATOM 1731 N N . SER B 1 30 ? 8.516 -15 -6.035 1 91.38 30 SER B N 1
ATOM 1732 C CA . SER B 1 30 ? 7.844 -14 -5.207 1 91.38 30 SER B CA 1
ATOM 1733 C C . SER B 1 30 ? 8.305 -12.594 -5.566 1 91.38 30 SER B C 1
ATOM 1735 O O . SER B 1 30 ? 7.484 -11.68 -5.664 1 91.38 30 SER B O 1
ATOM 1737 N N . ASP B 1 31 ? 9.555 -12.422 -5.793 1 90.62 31 ASP B N 1
ATOM 1738 C CA . ASP B 1 31 ? 10.109 -11.117 -6.137 1 90.62 31 ASP B CA 1
ATOM 1739 C C . ASP B 1 31 ? 9.555 -10.625 -7.473 1 90.62 31 ASP B C 1
ATOM 1741 O O . ASP B 1 31 ? 9.242 -9.438 -7.621 1 90.62 31 ASP B O 1
ATOM 1745 N N . ARG B 1 32 ? 9.391 -11.523 -8.375 1 87.38 32 ARG B N 1
ATOM 1746 C CA . ARG B 1 32 ? 9 -11.18 -9.742 1 87.38 32 ARG B CA 1
ATOM 1747 C C . ARG B 1 32 ? 7.5 -10.945 -9.836 1 87.38 32 ARG B C 1
ATOM 1749 O O . ARG B 1 32 ? 7.031 -10.242 -10.734 1 87.38 32 ARG B O 1
ATOM 1756 N N . SER B 1 33 ? 6.82 -11.461 -8.922 1 87.44 33 SER B N 1
ATOM 1757 C CA . SER B 1 33 ? 5.367 -11.406 -9.039 1 87.44 33 SER B CA 1
ATOM 1758 C C . SER B 1 33 ? 4.742 -10.68 -7.852 1 87.44 33 SER B C 1
ATOM 1760 O O . SER B 1 33 ? 4.477 -9.477 -7.922 1 87.44 33 SER B O 1
ATOM 1762 N N . LEU B 1 34 ? 4.809 -11.203 -6.703 1 90.06 34 LEU B N 1
ATOM 1763 C CA . LEU B 1 34 ? 4.156 -10.688 -5.508 1 90.06 34 LEU B CA 1
ATOM 1764 C C . LEU B 1 34 ? 4.738 -9.328 -5.117 1 90.06 34 LEU B C 1
ATOM 1766 O O . LEU B 1 34 ? 4.023 -8.461 -4.613 1 90.06 34 LEU B O 1
ATOM 1770 N N . GLY B 1 35 ? 5.984 -9.125 -5.383 1 92.94 35 GLY B N 1
ATOM 1771 C CA . GLY B 1 35 ? 6.676 -7.902 -5.008 1 92.94 35 GLY B CA 1
ATOM 1772 C C . GLY B 1 35 ? 6.102 -6.664 -5.672 1 92.94 35 GLY B C 1
ATOM 1773 O O . GLY B 1 35 ? 6.312 -5.547 -5.195 1 92.94 35 GLY B O 1
ATOM 1774 N N . LEU B 1 36 ? 5.367 -6.824 -6.738 1 94.69 36 LEU B N 1
ATOM 1775 C CA . LEU B 1 36 ? 4.844 -5.695 -7.5 1 94.69 36 LEU B CA 1
ATOM 1776 C C . LEU B 1 36 ? 3.527 -5.203 -6.906 1 94.69 36 LEU B C 1
ATOM 1778 O O . LEU B 1 36 ? 3.109 -4.07 -7.164 1 94.69 36 LEU B O 1
ATOM 1782 N N . PHE B 1 37 ? 2.846 -6.09 -6.059 1 95.31 37 PHE B N 1
ATOM 1783 C CA . PHE B 1 37 ? 1.536 -5.617 -5.621 1 95.31 37 PHE B CA 1
ATOM 1784 C C . PHE B 1 37 ? 1.242 -6.07 -4.195 1 95.31 37 PHE B C 1
ATOM 1786 O O . PHE B 1 37 ? 0.228 -5.684 -3.613 1 95.31 37 PHE B O 1
ATOM 1793 N N . TYR B 1 38 ? 2.014 -6.785 -3.656 1 91.31 38 TYR B N 1
ATOM 1794 C CA . TYR B 1 38 ? 1.792 -7.234 -2.287 1 91.31 38 TYR B CA 1
ATOM 1795 C C . TYR B 1 38 ? 3.072 -7.133 -1.466 1 91.31 38 TYR B C 1
ATOM 1797 O O . TYR B 1 38 ? 3.344 -6.094 -0.857 1 91.31 38 TYR B O 1
ATOM 1805 N N . TRP B 1 39 ? 3.807 -8.102 -1.229 1 84.44 39 TRP B N 1
ATOM 1806 C CA . TRP B 1 39 ? 5.062 -8.133 -0.484 1 84.44 39 TRP B CA 1
ATOM 1807 C C . TRP B 1 39 ? 5.883 -9.359 -0.858 1 84.44 39 TRP B C 1
ATOM 1809 O O . TRP B 1 39 ? 5.332 -10.438 -1.105 1 84.44 39 TRP B O 1
ATOM 1819 N N . SER B 1 40 ? 7.133 -9.055 -1.021 1 87.75 40 SER B N 1
ATOM 1820 C CA . SER B 1 40 ? 8.031 -10.18 -1.218 1 87.75 40 SER B CA 1
ATOM 1821 C C . SER B 1 40 ? 8.758 -10.547 0.074 1 87.75 40 SER B C 1
ATOM 1823 O O . SER B 1 40 ? 9.594 -9.773 0.556 1 87.75 40 SER B O 1
ATOM 1825 N N . PRO B 1 41 ? 8.422 -11.727 0.532 1 91.38 41 PRO B N 1
ATOM 1826 C CA . PRO B 1 41 ? 9.062 -12.133 1.783 1 91.38 41 PRO B CA 1
ATOM 1827 C C . PRO B 1 41 ? 10.562 -12.367 1.626 1 91.38 41 PRO B C 1
ATOM 1829 O O . PRO B 1 41 ? 11.039 -12.656 0.524 1 91.38 41 PRO B O 1
ATOM 1832 N N . SER B 1 42 ? 11.227 -12.195 2.703 1 93.69 42 SER B N 1
ATOM 1833 C CA . SER B 1 42 ? 12.648 -12.539 2.732 1 93.69 42 SER B CA 1
ATOM 1834 C C . SER B 1 42 ? 12.852 -14.047 2.719 1 93.69 42 SER B C 1
ATOM 1836 O O . SER B 1 42 ? 11.898 -14.812 2.918 1 93.69 42 SER B O 1
ATOM 1838 N N . PHE B 1 43 ? 14.133 -14.484 2.482 1 94.88 43 PHE B N 1
ATOM 1839 C CA . PHE B 1 43 ? 14.461 -15.906 2.559 1 94.88 43 PHE B CA 1
ATOM 1840 C C . PHE B 1 43 ? 14.102 -16.469 3.926 1 94.88 43 PHE B C 1
ATOM 1842 O O . PHE B 1 43 ? 13.453 -17.516 4.02 1 94.88 43 PHE B O 1
ATOM 1849 N N . SER B 1 44 ? 14.43 -15.766 4.918 1 95.81 44 SER B N 1
ATOM 1850 C CA . SER B 1 44 ? 14.141 -16.219 6.277 1 95.81 44 SER B CA 1
ATOM 1851 C C . SER B 1 44 ? 12.648 -16.406 6.488 1 95.81 44 SER B C 1
ATOM 1853 O O . SER B 1 44 ? 12.219 -17.406 7.09 1 95.81 44 SER B O 1
ATOM 1855 N N . GLN B 1 45 ? 11.852 -15.531 6.016 1 94.94 45 GLN B N 1
ATOM 1856 C CA . GLN B 1 45 ? 10.398 -15.625 6.129 1 94.94 45 GLN B CA 1
ATOM 1857 C C . GLN B 1 45 ? 9.867 -16.812 5.34 1 94.94 45 GLN B C 1
ATOM 1859 O O . GLN B 1 45 ? 8.977 -17.531 5.809 1 94.94 45 GLN B O 1
ATOM 1864 N N . ILE B 1 46 ? 10.367 -17.016 4.148 1 96.12 46 ILE B N 1
ATOM 1865 C CA . ILE B 1 46 ? 9.914 -18.094 3.281 1 96.12 46 ILE B CA 1
ATOM 1866 C C . ILE B 1 46 ? 10.18 -19.438 3.959 1 96.12 46 ILE B C 1
ATOM 1868 O O . ILE B 1 46 ? 9.289 -20.297 4.023 1 96.12 46 ILE B O 1
ATOM 1872 N N . TYR B 1 47 ? 11.367 -19.625 4.477 1 96.38 47 TYR B N 1
ATOM 1873 C CA . TYR B 1 47 ? 11.703 -20.906 5.094 1 96.38 47 TYR B CA 1
ATOM 1874 C C . TYR B 1 47 ? 10.922 -21.109 6.387 1 96.38 47 TYR B C 1
ATOM 1876 O O . TYR B 1 47 ? 10.562 -22.234 6.727 1 96.38 47 TYR B O 1
ATOM 1884 N N . SER B 1 48 ? 10.703 -20.062 7.078 1 96.94 48 SER B N 1
ATOM 1885 C CA . SER B 1 48 ? 9.844 -20.141 8.258 1 96.94 48 SER B CA 1
ATOM 1886 C C . SER B 1 48 ? 8.438 -20.594 7.879 1 96.94 48 SER B C 1
ATOM 1888 O O . SER B 1 48 ? 7.848 -21.438 8.562 1 96.94 48 SER B O 1
ATOM 1890 N N . GLU B 1 49 ? 7.918 -20.031 6.836 1 96.44 49 GLU B N 1
ATOM 1891 C CA . GLU B 1 49 ? 6.582 -20.391 6.383 1 96.44 49 GLU B CA 1
ATOM 1892 C C . GLU B 1 49 ? 6.551 -21.828 5.859 1 96.44 49 GLU B C 1
ATOM 1894 O O . GLU B 1 49 ? 5.578 -22.547 6.082 1 96.44 49 GLU B O 1
ATOM 1899 N N . LEU B 1 50 ? 7.594 -22.188 5.156 1 97.06 50 LEU B N 1
ATOM 1900 C CA . LEU B 1 50 ? 7.664 -23.562 4.66 1 97.06 50 LEU B CA 1
ATOM 1901 C C . LEU B 1 50 ? 7.66 -24.562 5.812 1 97.06 50 LEU B C 1
ATOM 1903 O O . LEU B 1 50 ? 6.98 -25.594 5.75 1 97.06 50 LEU B O 1
ATOM 1907 N N . LYS B 1 51 ? 8.406 -24.281 6.809 1 96.88 51 LYS B N 1
ATOM 1908 C CA . LYS B 1 51 ? 8.422 -25.125 8 1 96.88 51 LYS B CA 1
ATOM 1909 C C . LYS B 1 51 ? 7.031 -25.203 8.633 1 96.88 51 LYS B C 1
ATOM 1911 O O . LYS B 1 51 ? 6.57 -26.297 8.992 1 96.88 51 LYS B O 1
ATOM 1916 N N . ARG B 1 52 ? 6.371 -24.094 8.758 1 96.94 52 ARG B N 1
ATOM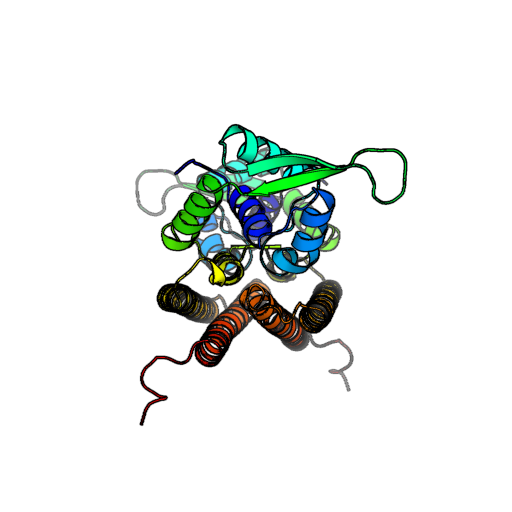 1917 C CA . ARG B 1 52 ? 5.02 -24.031 9.305 1 96.94 52 ARG B CA 1
ATOM 1918 C C . ARG B 1 52 ? 4.047 -24.859 8.477 1 96.94 52 ARG B C 1
ATOM 1920 O O . ARG B 1 52 ? 3.24 -25.609 9.031 1 96.94 52 ARG B O 1
ATOM 1927 N N . LEU B 1 53 ? 4.121 -24.766 7.195 1 97.62 53 LEU B N 1
ATOM 1928 C CA . LEU B 1 53 ? 3.23 -25.484 6.285 1 97.62 53 LEU B CA 1
ATOM 1929 C C . LEU B 1 53 ? 3.469 -26.984 6.355 1 97.62 53 LEU B C 1
ATOM 1931 O O . LEU B 1 53 ? 2.521 -27.766 6.301 1 97.62 53 LEU B O 1
ATOM 1935 N N . GLU B 1 54 ? 4.723 -27.406 6.488 1 97.31 54 GLU B N 1
ATOM 1936 C CA . GLU B 1 54 ? 5.039 -28.812 6.633 1 97.31 54 GLU B CA 1
ATOM 1937 C C . GLU B 1 54 ? 4.508 -29.375 7.953 1 97.31 54 GLU B C 1
ATOM 1939 O O . GLU B 1 54 ? 3.949 -30.469 7.992 1 97.31 54 GLU B O 1
ATOM 1944 N N . GLN B 1 55 ? 4.703 -28.609 8.961 1 96.56 55 GLN B N 1
ATOM 1945 C CA . GLN B 1 55 ? 4.223 -29.016 10.281 1 96.56 55 GLN B CA 1
ATOM 1946 C C . GLN B 1 55 ? 2.703 -29.172 10.289 1 96.56 55 GLN B C 1
ATOM 1948 O O . GLN B 1 55 ? 2.16 -30.016 10.992 1 96.56 55 GLN B O 1
ATOM 1953 N N . ALA B 1 56 ? 2.018 -28.391 9.477 1 96.44 56 ALA B N 1
ATOM 1954 C CA . ALA B 1 56 ? 0.558 -28.406 9.414 1 96.44 56 ALA B CA 1
ATOM 1955 C C . ALA B 1 56 ? 0.071 -29.453 8.406 1 96.44 56 ALA B C 1
ATOM 1957 O O . ALA B 1 56 ? -1.136 -29.641 8.234 1 96.44 56 ALA B O 1
ATOM 1958 N N . GLY B 1 57 ? 1.062 -30.078 7.672 1 96.81 57 GLY B N 1
ATOM 1959 C CA . GLY B 1 57 ? 0.724 -31.109 6.703 1 96.81 57 GLY B CA 1
ATOM 1960 C C . GLY B 1 57 ? 0.26 -30.547 5.371 1 96.81 57 GLY B C 1
ATOM 1961 O O . GLY B 1 57 ? -0.328 -31.266 4.559 1 96.81 57 GLY B O 1
ATOM 1962 N N . LEU B 1 58 ? 0.485 -29.266 5.102 1 97.81 58 LEU B N 1
ATOM 1963 C CA . LEU B 1 58 ? -0.021 -28.594 3.906 1 97.81 58 LEU B CA 1
ATOM 1964 C C . LEU B 1 58 ? 1.024 -28.609 2.797 1 97.81 58 LEU B C 1
ATOM 1966 O O . LEU B 1 58 ? 0.703 -28.344 1.634 1 97.81 58 LEU B O 1
ATOM 1970 N N . ALA B 1 59 ? 2.25 -28.906 3.152 1 97.69 59 ALA B N 1
ATOM 1971 C CA . ALA B 1 59 ? 3.352 -29.062 2.209 1 97.69 59 ALA B CA 1
ATOM 1972 C C . ALA B 1 59 ? 4.281 -30.203 2.645 1 97.69 59 ALA B C 1
ATOM 1974 O O . ALA B 1 59 ? 4.258 -30.609 3.807 1 97.69 59 ALA B O 1
ATOM 1975 N N . GLY B 1 60 ? 4.957 -30.734 1.646 1 97.38 60 GLY B N 1
ATOM 1976 C CA . GLY B 1 60 ? 6.008 -31.703 1.889 1 97.38 60 GLY B CA 1
ATOM 1977 C C . GLY B 1 60 ? 7.297 -31.406 1.146 1 97.38 60 GLY B C 1
ATOM 1978 O O . GLY B 1 60 ? 7.301 -30.594 0.219 1 97.38 60 GLY B O 1
ATOM 1979 N N . SER B 1 61 ? 8.414 -31.953 1.673 1 97.06 61 SER B N 1
ATOM 1980 C CA . SER B 1 61 ? 9.695 -31.703 1.011 1 97.06 61 SER B CA 1
ATOM 1981 C C . SER B 1 61 ? 10.508 -33 0.884 1 97.06 61 SER B C 1
ATOM 1983 O O . SER B 1 61 ? 10.203 -34 1.53 1 97.06 61 SER B O 1
ATOM 1985 N N . ARG B 1 62 ? 11.414 -32.969 -0.054 1 95.75 62 ARG B N 1
ATOM 1986 C CA . ARG B 1 62 ? 12.391 -34.031 -0.238 1 95.75 62 ARG B CA 1
ATOM 1987 C C . ARG B 1 62 ? 13.727 -33.5 -0.706 1 95.75 62 ARG B C 1
ATOM 1989 O O . ARG B 1 62 ? 13.805 -32.375 -1.208 1 95.75 62 ARG B O 1
ATOM 1996 N N . LEU B 1 63 ? 14.727 -34.281 -0.499 1 93.56 63 LEU B N 1
ATOM 1997 C CA . LEU B 1 63 ? 16.047 -33.906 -0.983 1 93.56 63 LEU B CA 1
ATOM 1998 C C . LEU B 1 63 ? 16.281 -34.469 -2.391 1 93.56 63 LEU B C 1
ATOM 2000 O O . LEU B 1 63 ? 15.898 -35.594 -2.695 1 93.56 63 LEU B O 1
ATOM 2004 N N . VAL B 1 64 ? 16.766 -33.562 -3.229 1 89.12 64 VAL B N 1
ATOM 2005 C CA . VAL B 1 64 ? 17.078 -33.969 -4.59 1 89.12 64 VAL B CA 1
ATOM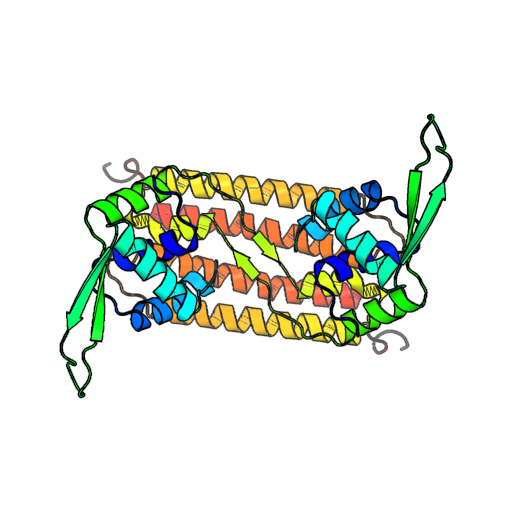 2006 C C . VAL B 1 64 ? 18.562 -33.75 -4.863 1 89.12 64 VAL B C 1
ATOM 2008 O O . VAL B 1 64 ? 19.125 -32.719 -4.477 1 89.12 64 VAL B O 1
ATOM 2011 N N . PRO B 1 65 ? 19.156 -34.812 -5.398 1 82.75 65 PRO B N 1
ATOM 2012 C CA . PRO B 1 65 ? 20.562 -34.656 -5.742 1 82.75 65 PRO B CA 1
ATOM 2013 C C . PRO B 1 65 ? 20.812 -33.531 -6.742 1 82.75 65 PRO B C 1
ATOM 2015 O O . PRO B 1 65 ? 19.953 -33.25 -7.578 1 82.75 65 PRO B O 1
ATOM 2018 N N . PRO B 1 66 ? 21.844 -32.75 -6.359 1 72.94 66 PRO B N 1
ATOM 2019 C CA . PRO B 1 66 ? 22.156 -31.625 -7.258 1 72.94 66 PRO B CA 1
ATOM 2020 C C . PRO B 1 66 ? 22.391 -32.062 -8.695 1 72.94 66 PRO B C 1
ATOM 2022 O O . PRO B 1 66 ? 22.844 -33.188 -8.922 1 72.94 66 PRO B O 1
ATOM 2025 N N . GLU B 1 67 ? 21.453 -31.453 -9.734 1 63.03 67 GLU B N 1
ATOM 2026 C CA . GLU B 1 67 ? 21.844 -31.797 -11.102 1 63.03 67 GLU B CA 1
ATOM 2027 C C . GLU B 1 67 ? 23.344 -31.609 -11.32 1 63.03 67 GLU B C 1
ATOM 2029 O O . GLU B 1 67 ? 23.969 -32.375 -12.062 1 63.03 67 GLU B O 1
ATOM 2034 N N . ALA B 1 68 ? 23.875 -30.391 -10.977 1 61.22 68 ALA B N 1
ATOM 2035 C CA . ALA B 1 68 ? 25.297 -30.062 -10.992 1 61.22 68 ALA B CA 1
ATOM 2036 C C . ALA B 1 68 ? 25.766 -29.594 -9.617 1 61.22 68 ALA B C 1
ATOM 2038 O O . ALA B 1 68 ? 25.047 -28.891 -8.914 1 61.22 68 ALA B O 1
ATOM 2039 N N . GLY B 1 69 ? 26.859 -30.047 -8.953 1 61.94 69 GLY B N 1
ATOM 2040 C CA . GLY B 1 69 ? 27.469 -29.688 -7.68 1 61.94 69 GLY B CA 1
ATOM 2041 C C . GLY B 1 69 ? 27.156 -30.656 -6.566 1 61.94 69 GLY B C 1
ATOM 2042 O O . GLY B 1 69 ? 26.531 -31.703 -6.801 1 61.94 69 GLY B O 1
ATOM 2043 N N . SER B 1 70 ? 27.672 -30.516 -5.312 1 65 70 SER B N 1
ATOM 2044 C CA . SER B 1 70 ? 27.906 -31.5 -4.258 1 65 70 SER B CA 1
ATOM 2045 C C . SER B 1 70 ? 26.734 -31.531 -3.275 1 65 70 SER B C 1
ATOM 2047 O O . SER B 1 70 ? 26.562 -32.5 -2.541 1 65 70 SER B O 1
ATOM 2049 N N . ARG B 1 71 ? 25.938 -30.359 -3.23 1 73.88 71 ARG B N 1
ATOM 2050 C CA . ARG B 1 71 ? 25.062 -30.453 -2.07 1 73.88 71 ARG B CA 1
ATOM 2051 C C . ARG B 1 71 ? 23.609 -30.703 -2.496 1 73.88 71 ARG B C 1
ATOM 2053 O O . ARG B 1 71 ? 23.125 -30.094 -3.445 1 73.88 71 ARG B O 1
ATOM 2060 N N . ASP B 1 72 ? 23.031 -31.562 -1.87 1 83.38 72 ASP B N 1
ATOM 2061 C CA . ASP B 1 72 ? 21.609 -31.875 -2.057 1 83.38 72 ASP B CA 1
ATOM 2062 C C . ASP B 1 72 ? 20.75 -30.625 -1.878 1 83.38 72 ASP B C 1
ATOM 2064 O O . ASP B 1 72 ? 21.094 -29.734 -1.099 1 83.38 72 ASP B O 1
ATOM 2068 N N . LYS B 1 73 ? 19.797 -30.516 -2.77 1 88.75 73 LYS B N 1
ATOM 2069 C CA . LYS B 1 73 ? 18.844 -29.406 -2.676 1 88.75 73 LYS B CA 1
ATOM 2070 C C . LYS B 1 73 ? 17.484 -29.891 -2.186 1 88.75 73 LYS B C 1
ATOM 2072 O O . LYS B 1 73 ? 17 -30.953 -2.6 1 88.75 73 LYS B O 1
ATOM 2077 N N . ARG B 1 74 ? 16.953 -29.125 -1.276 1 93.75 74 ARG B N 1
ATOM 2078 C CA . ARG B 1 74 ? 15.617 -29.438 -0.795 1 93.75 74 ARG B CA 1
ATOM 2079 C C . ARG B 1 74 ? 14.555 -28.781 -1.672 1 93.75 74 ARG B C 1
ATOM 2081 O O . ARG B 1 74 ? 14.648 -27.609 -1.997 1 93.75 74 ARG B O 1
ATOM 2088 N N . VAL B 1 75 ? 13.586 -29.578 -2.07 1 96.38 75 VAL B N 1
ATOM 2089 C CA . VAL B 1 75 ? 12.484 -29.047 -2.869 1 96.38 75 VAL B CA 1
ATOM 2090 C C . VAL B 1 75 ? 11.156 -29.328 -2.164 1 96.38 75 VAL B C 1
ATOM 2092 O O . VAL B 1 75 ? 11.031 -30.297 -1.417 1 96.38 75 VAL B O 1
ATOM 2095 N N . TYR B 1 76 ? 10.211 -28.469 -2.422 1 97.5 76 TYR B N 1
ATOM 2096 C CA . TYR B 1 76 ? 8.93 -28.5 -1.729 1 97.5 76 TYR B CA 1
ATOM 2097 C C . TYR B 1 76 ? 7.781 -28.688 -2.715 1 97.5 76 TYR B C 1
ATOM 2099 O O . TYR B 1 76 ? 7.852 -28.234 -3.854 1 97.5 76 TYR B O 1
ATOM 2107 N N . ARG B 1 77 ? 6.781 -29.375 -2.213 1 96.81 77 ARG B N 1
ATOM 2108 C CA . ARG B 1 77 ? 5.543 -29.547 -2.967 1 96.81 77 ARG B CA 1
ATOM 2109 C C . ARG B 1 77 ? 4.324 -29.391 -2.064 1 96.81 77 ARG B C 1
ATOM 2111 O O . ARG B 1 77 ? 4.383 -29.703 -0.875 1 96.81 77 ARG B O 1
ATOM 2118 N N . ILE B 1 78 ? 3.289 -28.922 -2.67 1 96.81 78 ILE B N 1
ATOM 2119 C CA . ILE B 1 78 ? 2.033 -28.781 -1.938 1 96.81 78 ILE B CA 1
ATOM 2120 C C . ILE B 1 78 ? 1.361 -30.156 -1.815 1 96.81 78 ILE B C 1
ATOM 2122 O O . ILE B 1 78 ? 1.434 -30.969 -2.734 1 96.81 78 ILE B O 1
ATOM 2126 N N . THR B 1 79 ? 0.729 -30.422 -0.653 1 96.81 79 THR B N 1
ATOM 2127 C CA . THR B 1 79 ? -0.05 -31.656 -0.485 1 96.81 79 THR B CA 1
ATOM 2128 C C . THR B 1 79 ? -1.483 -31.453 -0.966 1 96.81 79 THR B C 1
ATOM 2130 O O . THR B 1 79 ? -1.893 -30.328 -1.262 1 96.81 79 THR B O 1
ATOM 2133 N N . ASP B 1 80 ? -2.248 -32.562 -1.068 1 96.12 80 ASP B N 1
ATOM 2134 C CA . ASP B 1 80 ? -3.666 -32.469 -1.4 1 96.12 80 ASP B CA 1
ATOM 2135 C C . ASP B 1 80 ? -4.414 -31.625 -0.361 1 96.12 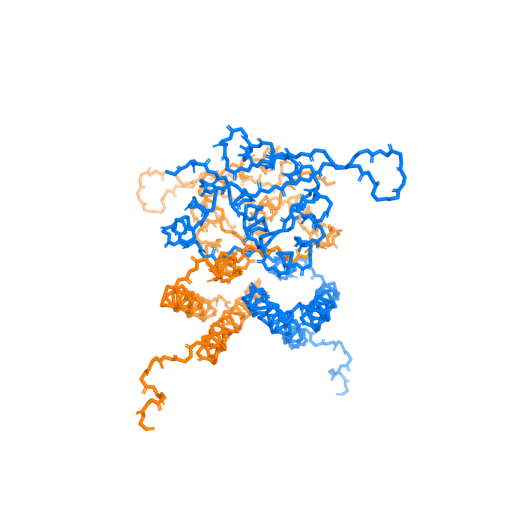80 ASP B C 1
ATOM 2137 O O . ASP B 1 80 ? -5.305 -30.844 -0.706 1 96.12 80 ASP B O 1
ATOM 2141 N N . GLU B 1 81 ? -4.043 -31.812 0.855 1 96.75 81 GLU B N 1
ATOM 2142 C CA . GLU B 1 81 ? -4.648 -31.047 1.933 1 96.75 81 GLU B CA 1
ATOM 2143 C C . GLU B 1 81 ? -4.297 -29.562 1.807 1 96.75 81 GLU B C 1
ATOM 2145 O O . GLU B 1 81 ? -5.129 -28.688 2.082 1 96.75 81 GLU B O 1
ATOM 2150 N N . GLY B 1 82 ? -3.049 -29.281 1.466 1 96.56 82 GLY B N 1
ATOM 2151 C CA . GLY B 1 82 ? -2.621 -27.906 1.251 1 96.56 82 GLY B CA 1
ATOM 2152 C C . GLY B 1 82 ? -3.365 -27.219 0.122 1 96.56 82 GLY B C 1
ATOM 2153 O O . GLY B 1 82 ? -3.758 -26.062 0.247 1 96.56 82 GLY B O 1
ATOM 2154 N N . LEU B 1 83 ? -3.553 -27.953 -0.94 1 95.31 83 LEU B N 1
ATOM 2155 C CA . LEU B 1 83 ? -4.281 -27.422 -2.086 1 95.31 83 LEU B CA 1
ATOM 2156 C C . LEU B 1 83 ? -5.727 -27.109 -1.714 1 95.31 83 LEU B C 1
ATOM 2158 O O . LEU B 1 83 ? -6.242 -26.047 -2.061 1 95.31 83 LEU B O 1
ATOM 2162 N N . ALA B 1 84 ? -6.336 -28 -0.995 1 95.5 84 ALA B N 1
ATOM 2163 C CA . ALA B 1 84 ? -7.707 -27.781 -0.54 1 95.5 84 ALA B CA 1
ATOM 2164 C C . ALA B 1 84 ? -7.793 -26.578 0.389 1 95.5 84 ALA B C 1
ATOM 2166 O O . ALA B 1 84 ? -8.734 -25.781 0.296 1 95.5 84 ALA B O 1
ATOM 2167 N N . ALA B 1 85 ? -6.812 -26.453 1.178 1 95.56 85 ALA B N 1
ATOM 2168 C CA . ALA B 1 85 ? -6.801 -25.359 2.15 1 95.56 85 ALA B CA 1
ATOM 2169 C C . ALA B 1 85 ? -6.66 -24.016 1.457 1 95.56 85 ALA B C 1
ATOM 2171 O O . ALA B 1 85 ? -7.395 -23.062 1.763 1 95.56 85 ALA B O 1
ATOM 2172 N N . VAL B 1 86 ? -5.727 -23.906 0.546 1 94.75 86 VAL B N 1
ATOM 2173 C CA . VAL B 1 86 ? -5.496 -22.609 -0.108 1 94.75 86 VAL B CA 1
ATOM 2174 C C . VAL B 1 86 ? -6.688 -22.266 -0.999 1 94.75 86 VAL B C 1
ATOM 2176 O O . VAL B 1 86 ? -7.043 -21.094 -1.134 1 94.75 86 VAL B O 1
ATOM 2179 N N . ARG B 1 87 ? -7.297 -23.234 -1.58 1 93.56 87 ARG B N 1
ATOM 2180 C CA . ARG B 1 87 ? -8.508 -23 -2.363 1 93.56 87 ARG B CA 1
ATOM 2181 C C . ARG B 1 87 ? -9.625 -22.453 -1.491 1 93.56 87 ARG B C 1
ATOM 2183 O O . ARG B 1 87 ? -10.281 -21.469 -1.86 1 93.56 87 ARG B O 1
ATOM 2190 N N . THR B 1 88 ? -9.82 -23.094 -0.381 1 94.5 88 THR B N 1
ATOM 2191 C CA . THR B 1 88 ? -10.852 -22.656 0.545 1 94.5 88 THR B CA 1
ATOM 2192 C C . THR B 1 88 ? -10.57 -21.234 1.044 1 94.5 88 THR B C 1
ATOM 2194 O O . THR B 1 88 ? -11.469 -20.391 1.081 1 94.5 88 THR B O 1
ATOM 2197 N N . TRP B 1 89 ? -9.375 -21.016 1.376 1 93.56 89 TRP B N 1
ATOM 2198 C CA . TRP B 1 89 ? -8.984 -19.688 1.845 1 93.56 89 TRP B CA 1
ATOM 2199 C C . TRP B 1 89 ? -9.242 -18.641 0.773 1 93.56 89 TRP B C 1
ATOM 2201 O O . TRP B 1 89 ? -9.844 -17.594 1.05 1 93.56 89 TRP B O 1
ATOM 2211 N N . ALA B 1 90 ? -8.766 -18.922 -0.434 1 91.25 90 ALA B N 1
ATOM 2212 C CA . ALA B 1 90 ? -8.906 -17.984 -1.54 1 91.25 90 ALA B CA 1
ATOM 2213 C C . ALA B 1 90 ? -10.383 -17.672 -1.808 1 91.25 90 ALA B C 1
ATOM 2215 O O . ALA B 1 90 ? -10.734 -16.547 -2.16 1 91.25 90 ALA B O 1
ATOM 2216 N N . ARG B 1 91 ? -11.195 -18.609 -1.512 1 90.06 91 ARG B N 1
ATOM 2217 C CA . ARG B 1 91 ? -12.617 -18.5 -1.851 1 90.06 91 ARG B CA 1
ATOM 2218 C C . ARG B 1 91 ? -13.391 -17.812 -0.739 1 90.06 91 ARG B C 1
ATOM 2220 O O . ARG B 1 91 ? -14.32 -17.047 -1.009 1 90.06 91 ARG B O 1
ATOM 2227 N N . THR B 1 92 ? -12.953 -18.031 0.512 1 90.44 92 THR B N 1
ATOM 2228 C CA . THR B 1 92 ? -13.906 -17.719 1.566 1 90.44 92 THR B CA 1
ATOM 2229 C C . THR B 1 92 ? -13.344 -16.672 2.516 1 90.44 92 THR B C 1
ATOM 2231 O O . THR B 1 92 ? -14.094 -16.016 3.25 1 90.44 92 THR B O 1
ATOM 2234 N N . ALA B 1 93 ? -12.055 -16.594 2.588 1 89.06 93 ALA B N 1
ATOM 2235 C CA . ALA B 1 93 ? -11.492 -15.641 3.545 1 89.06 93 ALA B CA 1
ATOM 2236 C C . ALA B 1 93 ? -11.953 -14.219 3.242 1 89.06 93 ALA B C 1
ATOM 2238 O O . ALA B 1 93 ? -12.141 -13.852 2.078 1 89.06 93 ALA B O 1
ATOM 2239 N N . PRO B 1 94 ? -12.18 -13.438 4.273 1 88.62 94 PRO B N 1
ATOM 2240 C CA . PRO B 1 94 ? -12.539 -12.039 4.039 1 88.62 94 PRO B CA 1
ATOM 2241 C C . PRO B 1 94 ? -11.523 -11.305 3.17 1 88.62 94 PRO B C 1
ATOM 2243 O O . PRO B 1 94 ? -10.328 -11.609 3.217 1 88.62 94 PRO B O 1
ATOM 2246 N N . LEU B 1 95 ? -12.117 -10.422 2.334 1 87.69 95 LEU B N 1
ATOM 2247 C CA . LEU B 1 95 ? -11.281 -9.625 1.446 1 87.69 95 LEU B CA 1
ATOM 2248 C C . LEU B 1 95 ? -10.953 -8.273 2.074 1 87.69 95 LEU B C 1
ATOM 2250 O O . LEU B 1 95 ? -11.844 -7.441 2.254 1 87.69 95 LEU B O 1
ATOM 2254 N N . ASP B 1 96 ? -9.703 -8.141 2.486 1 85.38 96 ASP B N 1
ATOM 2255 C CA . ASP B 1 96 ? -9.281 -6.84 3.004 1 85.38 96 ASP B CA 1
ATOM 2256 C C . ASP B 1 96 ? -8.922 -5.887 1.866 1 85.38 96 ASP B C 1
ATOM 2258 O O . ASP B 1 96 ? -8.344 -6.301 0.862 1 85.38 96 ASP B O 1
ATOM 2262 N N . PRO B 1 97 ? -9.305 -4.637 2.102 1 90.62 97 PRO B N 1
ATOM 2263 C CA . PRO B 1 97 ? -8.859 -3.654 1.11 1 90.62 97 PRO B CA 1
ATOM 2264 C C . PRO B 1 97 ? -7.34 -3.516 1.052 1 90.62 97 PRO B C 1
ATOM 2266 O O . PRO B 1 97 ? -6.641 -3.969 1.962 1 90.62 97 PRO B O 1
ATOM 2269 N N . PRO B 1 98 ? -6.871 -2.912 -0.041 1 95.06 98 PRO B N 1
ATOM 2270 C CA . PRO B 1 98 ? -5.426 -2.68 -0.121 1 95.06 98 PRO B CA 1
ATOM 2271 C C . PRO B 1 98 ? -4.906 -1.796 1.011 1 95.06 98 PRO B C 1
ATOM 2273 O O . PRO B 1 98 ? -5.59 -0.859 1.431 1 95.06 98 PRO B O 1
ATOM 2276 N N . VAL B 1 99 ? -3.779 -2.146 1.45 1 92.94 99 VAL B N 1
ATOM 2277 C CA . VAL B 1 99 ? -3.041 -1.312 2.393 1 92.94 99 VAL B CA 1
ATOM 2278 C C . VAL B 1 99 ? -1.931 -0.562 1.66 1 92.94 99 VAL B C 1
ATOM 2280 O O . VAL B 1 99 ? -1.094 -1.176 0.993 1 92.94 99 VAL B O 1
ATOM 2283 N N . LEU B 1 100 ? -1.974 0.716 1.803 1 95 100 LEU B N 1
ATOM 2284 C CA . LEU B 1 100 ? -0.985 1.569 1.153 1 95 100 LEU B CA 1
ATOM 2285 C C . LEU B 1 100 ? -0.262 2.439 2.176 1 95 100 LEU B C 1
ATOM 2287 O O . LEU B 1 100 ? -0.901 3.17 2.938 1 95 100 LEU B O 1
ATOM 2291 N N . LYS B 1 101 ? 1.029 2.291 2.281 1 94.44 101 LYS B N 1
ATOM 2292 C CA . LYS B 1 101 ? 1.901 3.217 2.998 1 94.44 101 LYS B CA 1
ATOM 2293 C C . LYS B 1 101 ? 2.805 3.98 2.033 1 94.44 101 LYS B C 1
ATOM 2295 O O . LYS B 1 101 ? 3.891 3.512 1.688 1 94.44 101 LYS B O 1
ATOM 2300 N N . HIS B 1 102 ? 2.363 5.137 1.651 1 96.44 102 HIS B N 1
ATOM 2301 C CA . HIS B 1 102 ? 3.045 5.93 0.633 1 96.44 102 HIS B CA 1
ATOM 2302 C C . HIS B 1 102 ? 4.008 6.93 1.265 1 96.44 102 HIS B C 1
ATOM 2304 O O . HIS B 1 102 ? 3.633 8.07 1.536 1 96.44 102 HIS B O 1
ATOM 2310 N N . GLY B 1 103 ? 5.238 6.543 1.443 1 94.25 103 GLY B N 1
ATOM 2311 C CA . GLY B 1 103 ? 6.262 7.383 2.053 1 94.25 103 GLY B CA 1
ATOM 2312 C C . GLY B 1 103 ? 6.387 8.742 1.393 1 94.25 103 GLY B C 1
ATOM 2313 O O . GLY B 1 103 ? 6.332 9.773 2.066 1 94.25 103 GLY B O 1
ATOM 2314 N N . PRO B 1 104 ? 6.547 8.789 0.162 1 96.12 104 PRO B N 1
ATOM 2315 C CA . PRO B 1 104 ? 6.633 10.07 -0.542 1 96.12 104 PRO B CA 1
ATOM 2316 C C . PRO B 1 104 ? 5.441 10.977 -0.259 1 96.12 104 PRO B C 1
ATOM 2318 O O . PRO B 1 104 ? 5.617 12.18 -0.035 1 96.12 104 PRO B O 1
ATOM 2321 N N . MET B 1 105 ? 4.215 10.477 -0.248 1 95.44 105 MET B N 1
ATOM 2322 C CA . MET B 1 105 ? 3.045 11.32 -0.013 1 95.44 105 MET B CA 1
ATOM 2323 C C . MET B 1 105 ? 3.006 11.805 1.433 1 95.44 105 MET B C 1
ATOM 2325 O O . MET B 1 105 ? 2.541 12.906 1.708 1 95.44 105 MET B O 1
ATOM 2329 N N . LEU B 1 106 ? 3.5 10.945 2.338 1 93.75 106 LEU B N 1
ATOM 2330 C CA . LEU B 1 106 ? 3.605 11.406 3.717 1 93.75 106 LEU B CA 1
ATOM 2331 C C . LEU B 1 106 ? 4.527 12.617 3.812 1 93.75 106 LEU B C 1
ATOM 2333 O O . LEU B 1 106 ? 4.211 13.586 4.508 1 93.75 106 LEU B O 1
ATOM 2337 N N . ARG B 1 107 ? 5.629 12.602 3.105 1 93.69 107 ARG B N 1
ATOM 2338 C CA . ARG B 1 107 ? 6.551 13.727 3.113 1 93.69 107 ARG B CA 1
ATOM 2339 C C . ARG B 1 107 ? 5.918 14.961 2.479 1 93.69 107 ARG B C 1
ATOM 2341 O O . ARG B 1 107 ? 6.07 16.078 2.984 1 93.69 107 ARG B O 1
ATOM 2348 N N . LEU B 1 108 ? 5.227 14.75 1.401 1 93.31 108 LEU B N 1
ATOM 2349 C CA . LEU B 1 108 ? 4.574 15.875 0.737 1 93.31 108 LEU B CA 1
ATOM 2350 C C . LEU B 1 108 ? 3.492 16.469 1.627 1 93.31 108 LEU B C 1
ATOM 2352 O O . LEU B 1 108 ? 3.277 17.688 1.616 1 93.31 108 LEU B O 1
ATOM 2356 N N . TRP B 1 109 ? 2.811 15.625 2.34 1 92.38 109 TRP B N 1
ATOM 2357 C CA . TRP B 1 109 ? 1.805 16.062 3.305 1 92.38 109 TRP B CA 1
ATOM 2358 C C . TRP B 1 109 ? 2.41 17 4.34 1 92.38 109 TRP B C 1
ATOM 2360 O O . TRP B 1 109 ? 1.771 17.969 4.754 1 92.38 109 TRP B O 1
ATOM 2370 N N . LEU B 1 110 ? 3.654 16.844 4.625 1 91.81 110 LEU B N 1
ATOM 2371 C CA . LEU B 1 110 ? 4.398 17.703 5.543 1 91.81 110 LEU B CA 1
ATOM 2372 C C . LEU B 1 110 ? 5.168 18.766 4.781 1 91.81 110 LEU B C 1
ATOM 2374 O O . LEU B 1 110 ? 6.184 19.281 5.27 1 91.81 110 LEU B O 1
ATOM 2378 N N . GLY B 1 111 ? 4.805 19.094 3.629 1 91.38 111 GLY B N 1
ATOM 2379 C CA . GLY B 1 111 ? 5.531 19.984 2.732 1 91.38 111 GLY B CA 1
ATOM 2380 C C . GLY B 1 111 ? 5.785 21.359 3.328 1 91.38 111 GLY B C 1
ATOM 2381 O O . GLY B 1 111 ? 6.738 22.047 2.949 1 91.38 111 GLY B O 1
ATOM 2382 N N . HIS B 1 112 ? 4.957 21.828 4.246 1 88.81 112 HIS B N 1
ATOM 2383 C CA . HIS B 1 112 ? 5.148 23.125 4.883 1 88.81 112 HIS B CA 1
ATOM 2384 C C . HIS B 1 112 ? 6.438 23.156 5.699 1 88.81 112 HIS B C 1
ATOM 2386 O O . HIS B 1 112 ? 6.926 24.234 6.059 1 88.81 112 HIS B O 1
ATOM 2392 N N . LEU B 1 113 ? 6.957 22 5.957 1 91 113 LEU B N 1
ATOM 2393 C CA . LEU B 1 113 ? 8.203 21.891 6.715 1 91 113 LEU B CA 1
ATOM 2394 C C . LEU B 1 113 ? 9.398 21.734 5.777 1 91 113 LEU B C 1
ATOM 2396 O O . LEU B 1 113 ? 10.539 21.641 6.234 1 91 113 LEU B O 1
ATOM 2400 N N . LEU B 1 114 ? 9.125 21.641 4.453 1 91.19 114 LEU B N 1
ATOM 2401 C CA . LEU B 1 114 ? 10.164 21.375 3.469 1 91.19 114 LEU B CA 1
ATOM 2402 C C . LEU B 1 114 ? 10.32 22.547 2.506 1 91.19 114 LEU B C 1
ATOM 2404 O O . LEU B 1 114 ? 9.383 23.328 2.307 1 91.19 114 LEU B O 1
ATOM 2408 N N . GLU B 1 115 ? 11.508 22.688 1.974 1 89.56 115 GLU B N 1
ATOM 2409 C CA . GLU B 1 115 ? 11.703 23.578 0.84 1 89.56 115 GLU B CA 1
ATOM 2410 C C . GLU B 1 115 ? 11.109 22.984 -0.438 1 89.56 115 GLU B C 1
ATOM 2412 O O . GLU B 1 115 ? 11.164 21.781 -0.65 1 89.56 115 GLU B O 1
ATOM 2417 N N . PRO B 1 116 ? 10.656 23.844 -1.261 1 87.94 116 PRO B N 1
ATOM 2418 C CA . PRO B 1 116 ? 10.07 23.359 -2.516 1 87.94 116 PRO B CA 1
ATOM 2419 C C . PRO B 1 116 ? 11.023 22.469 -3.312 1 87.94 116 PRO B C 1
ATOM 2421 O O . PRO B 1 116 ? 10.594 21.5 -3.932 1 87.94 116 PRO B O 1
ATOM 2424 N N . GLU B 1 117 ? 12.258 22.797 -3.264 1 91.5 117 GLU B N 1
ATOM 2425 C CA . GLU B 1 117 ? 13.242 22.016 -4.008 1 91.5 117 GLU B CA 1
ATOM 2426 C C . GLU B 1 117 ? 13.305 20.578 -3.49 1 91.5 117 GLU B C 1
ATOM 2428 O O . GLU B 1 117 ? 13.445 19.641 -4.273 1 91.5 117 GLU B O 1
ATOM 2433 N N . ARG B 1 118 ? 13.266 20.469 -2.211 1 92.81 118 ARG B N 1
ATOM 2434 C CA . ARG B 1 118 ? 13.305 19.125 -1.628 1 92.81 118 ARG B CA 1
ATOM 2435 C C . ARG B 1 118 ? 12.07 18.328 -2.002 1 92.81 118 ARG B C 1
ATOM 2437 O O . ARG B 1 118 ? 12.148 17.125 -2.252 1 92.81 118 ARG B O 1
ATOM 2444 N N . MET B 1 119 ? 10.969 18.922 -2.045 1 92.5 119 MET B N 1
ATOM 2445 C CA . MET B 1 119 ? 9.734 18.266 -2.449 1 92.5 119 MET B CA 1
ATOM 2446 C C . MET B 1 119 ? 9.828 17.766 -3.891 1 92.5 119 MET B C 1
ATOM 2448 O O . MET B 1 119 ? 9.398 16.656 -4.203 1 92.5 119 MET B O 1
ATOM 2452 N N . ARG B 1 120 ? 10.375 18.609 -4.715 1 94.44 120 ARG B N 1
ATOM 2453 C CA . ARG B 1 120 ? 10.562 18.234 -6.109 1 94.44 120 ARG B CA 1
ATOM 2454 C C . ARG B 1 120 ? 11.484 17.016 -6.227 1 94.44 120 ARG B C 1
ATOM 2456 O O . ARG B 1 120 ? 11.242 16.109 -7.027 1 94.44 120 ARG B O 1
ATOM 2463 N N . GLU B 1 121 ? 12.492 17.016 -5.395 1 95.31 121 GLU B N 1
ATOM 2464 C CA . GLU B 1 121 ? 13.438 15.898 -5.391 1 95.31 121 GLU B CA 1
ATOM 2465 C C . GLU B 1 121 ? 12.75 14.602 -4.961 1 95.31 121 GLU B C 1
ATOM 2467 O O . GLU B 1 121 ? 12.984 13.547 -5.551 1 95.31 121 GLU B O 1
ATOM 2472 N N . ILE B 1 122 ? 11.938 14.742 -3.967 1 95.19 122 ILE B N 1
ATOM 2473 C CA . ILE B 1 122 ? 11.211 13.586 -3.451 1 95.19 122 ILE B CA 1
ATOM 2474 C C . ILE B 1 122 ? 10.281 13.031 -4.531 1 95.19 122 ILE B C 1
ATOM 2476 O O . ILE B 1 122 ? 10.258 11.828 -4.781 1 95.19 122 ILE B O 1
ATOM 2480 N N . LEU B 1 123 ? 9.562 13.898 -5.211 1 96.25 123 LEU B N 1
ATOM 2481 C CA . LEU B 1 123 ? 8.617 13.469 -6.238 1 96.25 123 LEU B CA 1
ATOM 2482 C C . LEU B 1 123 ? 9.352 12.898 -7.449 1 96.25 123 LEU B C 1
ATOM 2484 O O . LEU B 1 123 ? 8.891 11.945 -8.07 1 96.25 123 LEU B O 1
ATOM 2488 N N . ALA B 1 124 ? 10.484 13.508 -7.746 1 96.81 124 ALA B N 1
ATOM 2489 C CA . ALA B 1 124 ? 11.273 13.008 -8.867 1 96.81 124 ALA B CA 1
ATOM 2490 C C . ALA B 1 124 ? 11.797 11.602 -8.586 1 96.81 124 ALA B C 1
ATOM 2492 O O . ALA B 1 124 ? 11.773 10.742 -9.469 1 96.81 124 ALA B O 1
ATOM 2493 N N . ALA B 1 125 ? 12.242 11.406 -7.379 1 96.94 125 ALA B N 1
ATOM 2494 C CA . ALA B 1 125 ? 12.711 10.078 -6.992 1 96.94 125 ALA B CA 1
ATOM 2495 C C . ALA B 1 125 ? 11.57 9.062 -7.031 1 96.94 125 ALA B C 1
ATOM 2497 O O . ALA B 1 125 ? 11.75 7.93 -7.496 1 96.94 125 ALA B O 1
ATOM 2498 N N . HIS B 1 126 ? 10.43 9.445 -6.578 1 97.38 126 HIS B N 1
ATOM 2499 C CA . HIS B 1 126 ? 9.258 8.586 -6.621 1 97.38 126 HIS B CA 1
ATOM 2500 C C . HIS B 1 126 ? 8.859 8.266 -8.055 1 97.38 126 HIS B C 1
ATOM 2502 O O . HIS B 1 126 ? 8.531 7.117 -8.375 1 97.38 126 HIS B O 1
ATOM 2508 N N . ARG B 1 127 ? 8.883 9.258 -8.867 1 98.12 127 ARG B N 1
ATOM 2509 C CA . ARG B 1 127 ? 8.57 9.07 -10.281 1 98.12 127 ARG B CA 1
ATOM 2510 C C . ARG B 1 127 ? 9.508 8.055 -10.922 1 98.12 127 ARG B C 1
ATOM 2512 O O . ARG B 1 127 ? 9.07 7.18 -11.672 1 98.12 127 ARG B O 1
ATOM 2519 N N . ALA B 1 128 ? 10.766 8.219 -10.656 1 98.06 128 ALA B N 1
ATOM 2520 C CA . ALA B 1 128 ? 11.766 7.301 -11.195 1 98.06 128 ALA B CA 1
ATOM 2521 C C . ALA B 1 128 ? 11.539 5.883 -10.688 1 98.06 128 ALA B C 1
ATOM 2523 O O . ALA B 1 128 ? 11.656 4.918 -11.445 1 98.06 128 ALA B O 1
ATOM 2524 N N . HIS B 1 129 ? 11.258 5.785 -9.453 1 97.31 129 HIS B N 1
ATOM 2525 C CA . HIS B 1 129 ? 10.945 4.477 -8.875 1 97.31 129 HIS B CA 1
ATOM 2526 C C . HIS B 1 129 ? 9.742 3.844 -9.57 1 97.31 129 HIS B C 1
ATOM 2528 O O . HIS B 1 129 ? 9.797 2.682 -9.977 1 97.31 129 HIS B O 1
ATOM 2534 N N . ALA B 1 130 ? 8.648 4.598 -9.719 1 98 130 ALA B N 1
ATOM 2535 C CA . ALA B 1 130 ? 7.434 4.105 -10.367 1 98 130 ALA B CA 1
ATOM 2536 C C . ALA B 1 130 ? 7.723 3.643 -11.797 1 98 130 ALA B C 1
ATOM 2538 O O . ALA B 1 130 ? 7.246 2.588 -12.219 1 98 130 ALA B O 1
ATOM 2539 N N . GLU B 1 131 ? 8.508 4.434 -12.469 1 98.44 131 GLU B N 1
ATOM 2540 C CA . GLU B 1 131 ? 8.859 4.07 -13.844 1 98.44 131 GLU B CA 1
ATOM 2541 C C . GLU B 1 131 ? 9.695 2.795 -13.875 1 98.44 131 GLU B C 1
ATOM 2543 O O . GLU B 1 131 ? 9.5 1.937 -14.742 1 98.44 131 GLU B O 1
ATOM 2548 N N . GLY B 1 132 ? 10.617 2.707 -13.008 1 97.88 132 GLY B N 1
ATOM 2549 C CA . GLY B 1 132 ? 11.391 1.482 -12.906 1 97.88 132 GLY B CA 1
ATOM 2550 C C . GLY B 1 132 ? 10.547 0.255 -12.641 1 97.88 132 GLY B C 1
ATOM 2551 O O . GLY B 1 132 ? 10.742 -0.792 -13.258 1 97.88 132 GLY B O 1
ATOM 2552 N N . MET B 1 133 ? 9.578 0.376 -11.766 1 97.06 133 MET B N 1
ATOM 2553 C CA . MET B 1 133 ? 8.68 -0.727 -11.453 1 97.06 133 MET B CA 1
ATOM 2554 C C . MET B 1 133 ? 7.805 -1.07 -12.656 1 97.06 133 MET B C 1
ATOM 2556 O O . MET B 1 133 ? 7.539 -2.244 -12.914 1 97.06 133 MET B O 1
ATOM 2560 N N . ARG B 1 134 ? 7.34 -0.057 -13.344 1 98 134 ARG B N 1
ATOM 2561 C CA . ARG B 1 134 ? 6.543 -0.27 -14.547 1 98 134 ARG B CA 1
ATOM 2562 C C . ARG B 1 134 ? 7.312 -1.099 -15.57 1 98 134 ARG B C 1
ATOM 2564 O O . ARG B 1 134 ? 6.781 -2.068 -16.109 1 98 134 ARG B O 1
ATOM 2571 N N . LEU B 1 135 ? 8.562 -0.696 -15.797 1 97.88 135 LEU B N 1
ATOM 2572 C CA . LEU B 1 135 ? 9.398 -1.386 -16.781 1 97.88 135 LEU B CA 1
ATOM 2573 C C . LEU B 1 135 ? 9.656 -2.826 -16.344 1 97.88 135 LEU B C 1
ATOM 2575 O O . LEU B 1 135 ? 9.664 -3.734 -17.188 1 97.88 135 LEU B O 1
ATOM 2579 N N . ARG B 1 136 ? 9.812 -2.988 -15.117 1 96.06 136 ARG B N 1
ATOM 2580 C CA . ARG B 1 136 ? 10.008 -4.332 -14.586 1 96.06 136 ARG B CA 1
ATOM 2581 C C . ARG B 1 136 ? 8.773 -5.195 -14.812 1 96.06 136 ARG B C 1
ATOM 2583 O O . ARG B 1 136 ? 8.875 -6.34 -15.25 1 96.06 136 ARG B O 1
ATOM 2590 N N . ALA B 1 137 ? 7.602 -4.719 -14.477 1 96.31 137 ALA B N 1
ATOM 2591 C CA . ALA B 1 137 ? 6.348 -5.441 -14.68 1 96.31 137 ALA B CA 1
ATOM 2592 C C . ALA B 1 137 ? 6.16 -5.812 -16.156 1 96.31 137 ALA B C 1
ATOM 2594 O O . ALA B 1 137 ? 5.742 -6.93 -16.469 1 96.31 137 ALA B O 1
ATOM 2595 N N . GLU B 1 138 ? 6.48 -4.879 -16.984 1 95.88 138 GLU B N 1
ATOM 2596 C CA . GLU B 1 138 ? 6.375 -5.109 -18.422 1 95.88 138 GLU B CA 1
ATOM 2597 C C . GLU B 1 138 ? 7.281 -6.25 -18.875 1 95.88 138 GLU B C 1
ATOM 2599 O O . GLU B 1 138 ? 6.855 -7.133 -19.609 1 95.88 138 GLU B O 1
ATOM 2604 N N . ALA B 1 139 ? 8.516 -6.234 -18.406 1 94.69 139 ALA B N 1
ATOM 2605 C CA . ALA B 1 139 ? 9.484 -7.273 -18.766 1 94.69 139 ALA B CA 1
ATOM 2606 C C . ALA B 1 139 ? 9.031 -8.633 -18.234 1 94.69 139 ALA B C 1
ATOM 2608 O O . ALA B 1 139 ? 9.102 -9.633 -18.953 1 94.69 139 ALA B O 1
ATOM 2609 N N . ASP B 1 140 ? 8.562 -8.641 -17 1 91.5 140 ASP B N 1
ATOM 2610 C CA . ASP B 1 140 ? 8.102 -9.891 -16.391 1 91.5 140 ASP B CA 1
ATOM 2611 C C . ASP B 1 140 ? 6.879 -10.438 -17.109 1 91.5 140 ASP B C 1
ATOM 2613 O O . ASP B 1 140 ? 6.746 -11.656 -17.281 1 91.5 140 ASP B O 1
ATOM 2617 N N . ALA B 1 141 ? 5.973 -9.586 -17.547 1 90.25 141 ALA B N 1
ATOM 2618 C CA . ALA B 1 141 ? 4.785 -10 -18.297 1 90.25 141 ALA B CA 1
ATOM 2619 C C . ALA B 1 141 ? 5.172 -10.617 -19.641 1 90.25 141 ALA B C 1
ATOM 2621 O O . ALA B 1 141 ? 4.578 -11.609 -20.062 1 90.25 141 ALA B O 1
ATOM 2622 N N . ALA B 1 142 ? 6.188 -10.047 -20.281 1 89 142 ALA B N 1
ATOM 2623 C CA . ALA B 1 142 ? 6.648 -10.539 -21.578 1 89 142 ALA B CA 1
ATOM 2624 C C . ALA B 1 142 ? 7.301 -11.906 -21.438 1 89 142 ALA B C 1
ATOM 2626 O O . ALA B 1 142 ? 7.211 -12.734 -22.344 1 89 142 ALA B O 1
ATOM 2627 N N . ASP B 1 143 ? 7.855 -12.141 -20.266 1 86.19 143 ASP B N 1
ATOM 2628 C CA . ASP B 1 143 ? 8.602 -13.383 -20.031 1 86.19 143 ASP B CA 1
ATOM 2629 C C . ASP B 1 143 ? 7.699 -14.461 -19.453 1 86.19 143 ASP B C 1
ATOM 2631 O O . ASP B 1 143 ? 8.109 -15.617 -19.328 1 86.19 143 ASP B O 1
ATOM 2635 N N . ALA B 1 144 ? 6.551 -14.102 -19.016 1 82 144 ALA B N 1
ATOM 2636 C CA . ALA B 1 144 ? 5.684 -15.047 -18.328 1 82 144 ALA B CA 1
ATOM 2637 C C . ALA B 1 144 ? 5.273 -16.188 -19.234 1 82 144 ALA B C 1
ATOM 2639 O O . ALA B 1 144 ? 5.062 -16 -20.438 1 82 144 ALA B O 1
ATOM 2640 N N . SER B 1 145 ? 5.219 -17.359 -18.641 1 74.88 145 SER B N 1
ATOM 2641 C CA . SER B 1 145 ? 4.852 -18.578 -19.359 1 74.88 145 SER B CA 1
ATOM 2642 C C . SER B 1 145 ? 3.496 -18.422 -20.047 1 74.88 145 SER B C 1
ATOM 2644 O O . SER B 1 145 ? 2.604 -17.766 -19.516 1 74.88 145 SER B O 1
ATOM 2646 N N . ALA B 1 146 ? 3.355 -19.094 -21.156 1 76.25 146 ALA B N 1
ATOM 2647 C CA . ALA B 1 146 ? 2.094 -19.094 -21.891 1 76.25 146 ALA B CA 1
ATOM 2648 C C . ALA B 1 146 ? 1.167 -20.203 -21.406 1 76.25 146 ALA B C 1
ATOM 2650 O O . ALA B 1 146 ? 0.015 -20.297 -21.828 1 76.25 146 ALA B O 1
ATOM 2651 N N . ASP B 1 147 ? 1.705 -20.906 -20.375 1 76.69 147 ASP B N 1
ATOM 2652 C CA . ASP B 1 147 ? 0.895 -21.969 -19.797 1 76.69 147 ASP B CA 1
ATOM 2653 C C . ASP B 1 147 ? -0.382 -21.406 -19.172 1 76.69 147 ASP B C 1
ATOM 2655 O O . ASP B 1 147 ? -0.372 -20.312 -18.594 1 76.69 147 ASP B O 1
ATOM 2659 N N . GLU B 1 148 ? -1.441 -22.156 -19.312 1 73.38 148 GLU B N 1
ATOM 2660 C CA . GLU B 1 148 ? -2.758 -21.734 -18.828 1 73.38 148 GLU B CA 1
ATOM 2661 C C . GLU B 1 148 ? -2.734 -21.453 -17.328 1 73.38 148 GLU B C 1
ATOM 2663 O O . GLU B 1 148 ? -3.426 -20.562 -16.844 1 73.38 148 GLU B O 1
ATOM 2668 N N . ALA B 1 149 ? -1.93 -22.219 -16.672 1 71.81 149 ALA B N 1
ATOM 2669 C CA . ALA B 1 149 ? -1.85 -22.078 -15.219 1 71.81 149 ALA B CA 1
ATOM 2670 C C . ALA B 1 149 ? -1.284 -20.703 -14.844 1 71.81 149 ALA B C 1
ATOM 2672 O O . ALA B 1 149 ? -1.485 -20.234 -13.719 1 71.81 149 ALA B O 1
ATOM 2673 N N . TRP B 1 150 ? -0.699 -20.062 -15.883 1 80 150 TRP B N 1
ATOM 2674 C CA . TRP B 1 150 ? -0.032 -18.797 -15.594 1 80 150 TRP B CA 1
ATOM 2675 C C . TRP B 1 150 ? -0.854 -17.609 -16.109 1 80 150 TRP B C 1
ATOM 2677 O O . TRP B 1 150 ? -0.382 -16.469 -16.109 1 80 150 TRP B O 1
ATOM 2687 N N . ALA B 1 151 ? -2.094 -17.906 -16.484 1 85.81 151 ALA B N 1
ATOM 2688 C CA . ALA B 1 151 ? -2.943 -16.844 -17.031 1 85.81 151 ALA B CA 1
ATOM 2689 C C . ALA B 1 151 ? -3.203 -15.758 -16 1 85.81 151 ALA B C 1
ATOM 2691 O O . ALA B 1 151 ? -3.135 -14.562 -16.312 1 85.81 151 ALA B O 1
ATOM 2692 N N . TYR B 1 152 ? -3.438 -16.125 -14.82 1 88.31 152 TYR B N 1
ATOM 2693 C CA . TYR B 1 152 ? -3.816 -15.141 -13.805 1 88.31 152 TYR B CA 1
ATOM 2694 C C . TYR B 1 152 ? -2.592 -14.398 -13.281 1 88.31 152 TYR B C 1
ATOM 2696 O O . TYR B 1 152 ? -2.621 -13.18 -13.109 1 88.31 152 TYR B O 1
ATOM 2704 N N . PRO B 1 153 ? -1.446 -15.047 -13.094 1 89.5 153 PRO B N 1
ATOM 2705 C CA . PRO B 1 153 ? -0.222 -14.289 -12.812 1 89.5 153 PRO B CA 1
ATOM 2706 C C . PRO B 1 153 ? 0.115 -13.281 -13.914 1 89.5 153 PRO B C 1
ATOM 2708 O O . PRO B 1 153 ? 0.542 -12.164 -13.617 1 89.5 153 PRO B O 1
ATOM 2711 N N . ARG B 1 154 ? -0.13 -13.656 -15.102 1 91.56 154 ARG B N 1
ATOM 2712 C CA . ARG B 1 154 ? 0.104 -12.734 -16.203 1 91.56 154 ARG B CA 1
ATOM 2713 C C . ARG B 1 154 ? -0.838 -11.539 -16.125 1 91.56 154 ARG B C 1
ATOM 2715 O O . ARG B 1 154 ? -0.436 -10.406 -16.406 1 91.56 154 ARG B O 1
ATOM 2722 N N . LEU B 1 155 ? -2.037 -11.82 -15.766 1 92.38 155 LEU B N 1
ATOM 2723 C CA . LEU B 1 155 ? -3.021 -10.75 -15.625 1 92.38 155 LEU B CA 1
ATOM 2724 C C . LEU B 1 155 ? -2.605 -9.773 -14.539 1 92.38 155 LEU B C 1
ATOM 2726 O O . LEU B 1 155 ? -2.754 -8.555 -14.695 1 92.38 155 LEU B O 1
ATOM 2730 N N . THR B 1 156 ? -2.107 -10.281 -13.445 1 94.81 156 THR B N 1
ATOM 2731 C CA . THR B 1 156 ? -1.702 -9.398 -12.359 1 94.81 156 THR B CA 1
ATOM 2732 C C . THR B 1 156 ? -0.451 -8.617 -12.734 1 94.81 156 THR B C 1
ATOM 2734 O O . THR B 1 156 ? -0.27 -7.477 -12.297 1 94.81 156 THR B O 1
ATOM 2737 N N . LEU B 1 157 ? 0.392 -9.164 -13.625 1 94.88 157 LEU B N 1
ATOM 2738 C CA . LEU B 1 157 ? 1.536 -8.422 -14.133 1 94.88 157 LEU B CA 1
ATOM 2739 C C . LEU B 1 157 ? 1.081 -7.273 -15.031 1 94.88 157 LEU B C 1
ATOM 2741 O O . LEU B 1 157 ? 1.636 -6.172 -14.969 1 94.88 157 LEU B O 1
ATOM 2745 N N . ARG B 1 158 ? 0.13 -7.547 -15.805 1 94.62 158 ARG B N 1
ATOM 2746 C CA . ARG B 1 158 ? -0.436 -6.484 -16.641 1 94.62 158 ARG B CA 1
ATOM 2747 C C . ARG B 1 158 ? -1.051 -5.387 -15.773 1 94.62 158 ARG B C 1
ATOM 2749 O O . ARG B 1 158 ? -0.878 -4.199 -16.047 1 94.62 158 ARG B O 1
ATOM 2756 N N . TRP B 1 159 ? -1.783 -5.816 -14.781 1 96.69 159 TRP B N 1
ATOM 2757 C CA . TRP B 1 159 ? -2.307 -4.852 -13.82 1 96.69 159 TRP B CA 1
ATOM 2758 C C . TRP B 1 159 ? -1.183 -4.016 -13.227 1 96.69 159 TRP B C 1
ATOM 2760 O O . TRP B 1 159 ? -1.292 -2.789 -13.133 1 96.69 159 TRP B O 1
ATOM 2770 N N . ALA B 1 160 ? -0.105 -4.648 -12.844 1 97.56 160 ALA B N 1
ATOM 2771 C CA . ALA B 1 160 ? 1.017 -3.959 -12.211 1 97.56 160 ALA B CA 1
ATOM 2772 C C . ALA B 1 160 ? 1.629 -2.93 -13.156 1 97.56 160 ALA B C 1
ATOM 2774 O O . ALA B 1 160 ? 1.983 -1.826 -12.734 1 97.56 160 ALA B O 1
ATOM 2775 N N . GLU B 1 161 ? 1.774 -3.32 -14.359 1 97.81 161 GLU B N 1
ATOM 2776 C CA . GLU B 1 161 ? 2.285 -2.377 -15.344 1 97.81 161 GLU B CA 1
ATOM 2777 C C . GLU B 1 161 ? 1.421 -1.121 -15.414 1 97.81 161 GLU B C 1
ATOM 2779 O O . GLU B 1 161 ? 1.937 -0.002 -15.375 1 97.81 161 GLU B O 1
ATOM 2784 N N . ARG B 1 162 ? 0.145 -1.29 -15.461 1 98.19 162 ARG B N 1
ATOM 2785 C CA . ARG B 1 162 ? -0.787 -0.17 -15.539 1 98.19 162 ARG B CA 1
ATOM 2786 C C . ARG B 1 162 ? -0.779 0.632 -14.242 1 98.19 162 ARG B C 1
ATOM 2788 O O . ARG B 1 162 ? -0.851 1.863 -14.266 1 98.19 162 ARG B O 1
ATOM 2795 N N . TYR B 1 163 ? -0.699 -0.035 -13.141 1 98.38 163 TYR B N 1
ATOM 2796 C CA . TYR B 1 163 ? -0.676 0.604 -11.828 1 98.38 163 TYR B CA 1
ATOM 2797 C C . TYR B 1 163 ? 0.52 1.54 -11.703 1 98.38 163 TYR B C 1
ATOM 2799 O O . TYR B 1 163 ? 0.367 2.705 -11.328 1 98.38 163 TYR B O 1
ATOM 2807 N N . TYR B 1 164 ? 1.657 1.065 -12.07 1 98.31 164 TYR B N 1
ATOM 2808 C CA . TYR B 1 164 ? 2.861 1.867 -11.883 1 98.31 164 TYR B CA 1
ATOM 2809 C C . TYR B 1 164 ? 2.959 2.961 -12.945 1 98.31 164 TYR B C 1
ATOM 2811 O O . TYR B 1 164 ? 3.523 4.027 -12.688 1 98.31 164 TYR B O 1
ATOM 2819 N N . ALA B 1 165 ? 2.416 2.707 -14.133 1 98.56 165 ALA B N 1
ATOM 2820 C CA . ALA B 1 165 ? 2.268 3.801 -15.094 1 98.56 165 ALA B CA 1
ATOM 2821 C C . ALA B 1 165 ? 1.408 4.922 -14.508 1 98.56 165 ALA B C 1
ATOM 2823 O O . ALA B 1 165 ? 1.743 6.102 -14.648 1 98.56 165 ALA B O 1
ATOM 2824 N N . ALA B 1 166 ? 0.307 4.531 -13.906 1 98.44 166 ALA B N 1
ATOM 2825 C CA . ALA B 1 166 ? -0.561 5.52 -13.273 1 98.44 166 ALA B CA 1
ATOM 2826 C C . ALA B 1 166 ? 0.173 6.254 -12.156 1 98.44 166 ALA B C 1
ATOM 2828 O O . ALA B 1 166 ? 0.025 7.469 -12 1 98.44 166 ALA B O 1
ATOM 2829 N N . GLU B 1 167 ? 0.965 5.52 -11.336 1 98.12 167 GLU B N 1
ATOM 2830 C CA . GLU B 1 167 ? 1.763 6.137 -10.273 1 98.12 167 GLU B CA 1
ATOM 2831 C C . GLU B 1 167 ? 2.744 7.152 -10.844 1 98.12 167 GLU B C 1
ATOM 2833 O O . GLU B 1 167 ? 2.916 8.242 -10.289 1 98.12 167 GLU B O 1
ATOM 2838 N N . ARG B 1 168 ? 3.389 6.781 -11.898 1 98.38 168 ARG B N 1
ATOM 2839 C CA . ARG B 1 168 ? 4.297 7.699 -12.586 1 98.38 168 ARG B CA 1
ATOM 2840 C C . ARG B 1 168 ? 3.566 8.961 -13.023 1 98.38 168 ARG B C 1
ATOM 2842 O O . ARG B 1 168 ? 4.035 10.078 -12.773 1 98.38 168 ARG B O 1
ATOM 2849 N N . ASP B 1 169 ? 2.469 8.805 -13.664 1 98.44 169 ASP B N 1
ATOM 2850 C CA . ASP B 1 169 ? 1.694 9.938 -14.156 1 98.44 169 ASP B CA 1
ATOM 2851 C C . ASP B 1 169 ? 1.202 10.812 -13 1 98.44 169 ASP B C 1
ATOM 2853 O O . ASP B 1 169 ? 1.127 12.031 -13.133 1 98.44 169 ASP B O 1
ATOM 2857 N N . LEU B 1 170 ? 0.836 10.203 -11.914 1 98.12 170 LEU B N 1
ATOM 2858 C CA . LEU B 1 170 ? 0.417 10.938 -10.727 1 98.12 170 LEU B CA 1
ATOM 2859 C C . LEU B 1 170 ? 1.562 11.781 -10.172 1 98.12 170 LEU B C 1
ATOM 2861 O O . LEU B 1 170 ? 1.346 12.898 -9.711 1 98.12 170 LEU B O 1
ATOM 2865 N N . ALA B 1 171 ? 2.771 11.227 -10.172 1 97.75 171 ALA B N 1
ATOM 2866 C CA . ALA B 1 171 ? 3.936 12 -9.75 1 97.75 171 ALA B CA 1
ATOM 2867 C C . ALA B 1 171 ? 4.129 13.227 -10.641 1 97.75 171 ALA B C 1
ATOM 2869 O O . ALA B 1 171 ? 4.414 14.32 -10.148 1 97.75 171 ALA B O 1
ATOM 2870 N N . ASP B 1 172 ? 3.939 13.062 -11.953 1 97.88 172 ASP B N 1
ATOM 2871 C CA . ASP B 1 172 ? 4.023 14.172 -12.898 1 97.88 172 ASP B CA 1
ATOM 2872 C C . ASP B 1 172 ? 2.979 15.242 -12.586 1 97.88 172 ASP B C 1
ATOM 2874 O O . ASP B 1 172 ? 3.287 16.438 -12.57 1 97.88 172 ASP B O 1
ATOM 2878 N N . ALA B 1 173 ? 1.806 14.805 -12.344 1 97.12 173 ALA B N 1
ATOM 2879 C CA . ALA B 1 173 ? 0.72 15.734 -12.039 1 97.12 173 ALA B CA 1
ATOM 2880 C C . ALA B 1 173 ? 1.003 16.5 -10.75 1 97.12 173 ALA B C 1
ATOM 2882 O O . ALA B 1 173 ? 0.737 17.703 -10.672 1 97.12 173 ALA B O 1
ATOM 2883 N N . MET B 1 174 ? 1.537 15.828 -9.758 1 95.5 174 MET B N 1
ATOM 2884 C CA . MET B 1 174 ? 1.852 16.469 -8.492 1 95.5 174 MET B CA 1
ATOM 2885 C C . MET B 1 174 ? 2.969 17.5 -8.664 1 95.5 174 MET B C 1
ATOM 2887 O O . MET B 1 174 ? 2.939 18.562 -8.047 1 95.5 174 MET B O 1
ATOM 2891 N N . LEU B 1 175 ? 3.953 17.172 -9.469 1 95.12 175 LEU B N 1
ATOM 2892 C CA . LEU B 1 175 ? 5.023 18.125 -9.758 1 95.12 175 LEU B CA 1
ATOM 2893 C C . LEU B 1 175 ? 4.469 19.391 -10.398 1 95.12 175 LEU B C 1
ATOM 2895 O O . LEU B 1 175 ? 4.871 20.5 -10.047 1 95.12 175 LEU B O 1
ATOM 2899 N N . ALA B 1 176 ? 3.535 19.234 -11.281 1 95.06 176 ALA B N 1
ATOM 2900 C CA . ALA B 1 176 ? 2.887 20.375 -11.914 1 95.06 176 ALA B CA 1
ATOM 2901 C C . ALA B 1 176 ? 2.109 21.203 -10.891 1 95.06 176 ALA B C 1
ATOM 2903 O O . ALA B 1 176 ? 2.139 22.438 -10.922 1 95.06 176 ALA B O 1
ATOM 2904 N N . ASP B 1 177 ? 1.41 20.5 -9.969 1 92.62 177 ASP B N 1
ATOM 2905 C CA . ASP B 1 177 ? 0.656 21.172 -8.914 1 92.62 177 ASP B CA 1
ATOM 2906 C C . ASP B 1 177 ? 1.577 22 -8.023 1 92.62 177 ASP B C 1
ATOM 2908 O O . ASP B 1 177 ? 1.238 23.125 -7.652 1 92.62 177 ASP B O 1
ATOM 2912 N N . ILE B 1 178 ? 2.715 21.469 -7.703 1 90.38 178 ILE B N 1
ATOM 2913 C CA . ILE B 1 178 ? 3.672 22.141 -6.832 1 90.38 178 ILE B CA 1
ATOM 2914 C C . ILE B 1 178 ? 4.25 23.375 -7.551 1 90.38 178 ILE B C 1
ATOM 2916 O O . ILE B 1 178 ? 4.477 24.406 -6.93 1 90.38 178 ILE B O 1
ATOM 2920 N N . GLU B 1 179 ? 4.48 23.234 -8.812 1 89.31 179 GLU B N 1
ATOM 2921 C CA . GLU B 1 179 ? 4.984 24.359 -9.602 1 89.31 179 GLU B CA 1
ATOM 2922 C C . GLU B 1 179 ? 3.979 25.5 -9.633 1 89.31 179 GLU B C 1
ATOM 2924 O O . GLU B 1 179 ? 4.363 26.672 -9.641 1 89.31 179 GLU B O 1
ATOM 2929 N N . GLU B 1 180 ? 2.742 25.141 -9.625 1 87.19 180 GLU B N 1
ATOM 2930 C CA . GLU B 1 180 ? 1.698 26.156 -9.594 1 87.19 180 GLU B CA 1
ATOM 2931 C C . GLU B 1 180 ? 1.633 26.844 -8.234 1 87.19 180 GLU B C 1
ATOM 2933 O O . GLU B 1 180 ? 1.334 28.031 -8.141 1 87.19 180 GLU B O 1
ATOM 2938 N N . LEU B 1 181 ? 1.854 26.109 -7.242 1 82.38 181 LEU B N 1
ATOM 2939 C CA . LEU B 1 181 ? 1.821 26.641 -5.887 1 82.38 181 LEU B CA 1
ATOM 2940 C C . LEU B 1 181 ? 3.051 27.5 -5.605 1 82.38 181 LEU B C 1
ATOM 2942 O O . LEU B 1 181 ? 2.963 28.516 -4.91 1 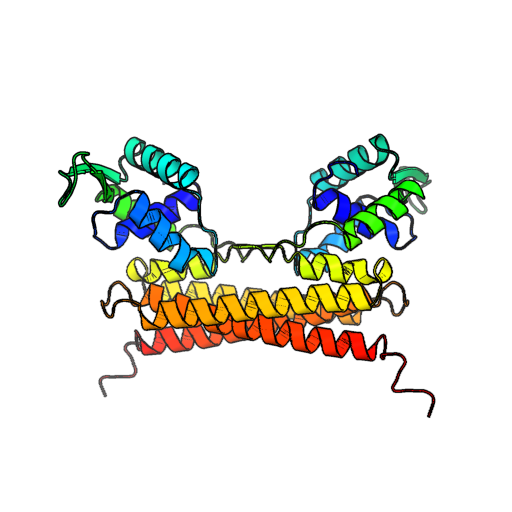82.38 181 LEU B O 1
ATOM 2946 N N . ASP B 1 182 ? 4.18 26.984 -6.082 1 77.69 182 ASP B N 1
ATOM 2947 C CA . ASP B 1 182 ? 5.441 27.688 -5.875 1 77.69 182 ASP B CA 1
ATOM 2948 C C . ASP B 1 182 ? 6.242 27.766 -7.172 1 77.69 182 ASP B C 1
ATOM 2950 O O . ASP B 1 182 ? 7.184 27 -7.379 1 77.69 182 ASP B O 1
ATOM 2954 N N . PRO B 1 183 ? 5.75 28.844 -8.094 1 69.62 183 PRO B N 1
ATOM 2955 C CA . PRO B 1 183 ? 6.461 28.922 -9.375 1 69.62 183 PRO B CA 1
ATOM 2956 C C . PRO B 1 183 ? 7.957 29.172 -9.203 1 69.62 183 PRO B C 1
ATOM 2958 O O . PRO B 1 183 ? 8.367 29.875 -8.273 1 69.62 183 PRO B O 1
ATOM 2961 N N . PRO B 1 184 ? 8.664 28.453 -9.945 1 63.75 184 PRO B N 1
ATOM 2962 C CA . PRO B 1 184 ? 10.102 28.688 -9.812 1 63.75 184 PRO B CA 1
ATOM 2963 C C . PRO B 1 184 ? 10.477 30.156 -10.031 1 63.75 184 PRO B C 1
ATOM 2965 O O . PRO B 1 184 ? 9.75 30.891 -10.695 1 63.75 184 PRO B O 1
ATOM 2968 N N . GLU B 1 185 ? 11.203 30.766 -9.25 1 60.72 185 GLU B N 1
ATOM 2969 C CA . GLU B 1 185 ? 11.625 32.156 -9.312 1 60.72 185 GLU B CA 1
ATOM 2970 C C . GLU B 1 185 ? 11.812 32.625 -10.758 1 60.72 185 GLU B C 1
ATOM 2972 O O . GLU B 1 185 ? 11.695 33.812 -11.055 1 60.72 185 GLU B O 1
ATOM 2977 N N . GLY B 1 186 ? 12.234 31.875 -11.766 1 49.38 186 GLY B N 1
ATOM 2978 C CA . GLY B 1 186 ? 12.602 32.531 -13.023 1 49.38 186 GLY B CA 1
ATOM 2979 C C . GLY B 1 186 ? 11.398 33.062 -13.789 1 49.38 186 GLY B C 1
ATOM 2980 O O . GLY B 1 186 ? 11.562 33.688 -14.828 1 49.38 186 GLY B O 1
ATOM 2981 N N . THR B 1 187 ? 10.258 32.531 -13.773 1 47.16 187 THR B N 1
ATOM 2982 C CA . THR B 1 187 ? 9.258 32.938 -14.758 1 47.16 187 THR B CA 1
ATOM 2983 C C . THR B 1 187 ? 8.609 34.25 -14.344 1 47.16 187 THR B C 1
ATOM 2985 O O . THR B 1 187 ? 7.703 34.75 -15.031 1 47.16 187 THR B O 1
ATOM 2988 N N . GLY B 1 188 ? 8.547 34.875 -13.203 1 39.31 188 GLY B N 1
ATOM 2989 C CA . GLY B 1 188 ? 7.848 36.125 -12.992 1 39.31 188 GLY B CA 1
ATOM 2990 C C . GLY B 1 188 ? 8.531 37.312 -13.656 1 39.31 188 GLY B C 1
ATOM 2991 O O . GLY B 1 188 ? 7.863 38.156 -14.258 1 39.31 188 GLY B O 1
ATOM 2992 N N . ARG B 1 189 ? 9.711 37.875 -13.055 1 39.84 189 ARG B N 1
ATOM 2993 C CA . ARG B 1 189 ? 10.062 39.312 -13.094 1 39.84 189 ARG B CA 1
ATOM 2994 C C . ARG B 1 189 ? 10.555 39.719 -14.477 1 39.84 189 ARG B C 1
ATOM 2996 O O . ARG B 1 189 ? 11.352 40.656 -14.617 1 39.84 189 ARG B O 1
ATOM 3003 N N . SER B 1 190 ? 10.203 39.031 -15.688 1 29.39 190 SER B N 1
ATOM 3004 C CA . SER B 1 190 ? 10.352 40.031 -16.734 1 29.39 190 SER B CA 1
ATOM 3005 C C . SER B 1 190 ? 9.086 40.875 -16.859 1 29.39 190 SER B C 1
ATOM 3007 O O . SER B 1 190 ? 7.98 40.375 -16.609 1 29.39 190 SER B O 1
#

Solvent-accessible surface area (backbone atoms only — not comparable to full-atom values): 20456 Å² total; per-residue (Å²): 126,84,92,65,59,73,66,42,49,52,52,52,52,63,26,62,75,76,47,74,36,31,72,66,52,50,44,53,51,30,51,72,47,39,45,71,44,37,61,48,67,50,70,69,52,49,53,51,36,51,52,52,33,38,75,71,53,26,27,46,73,50,78,38,75,39,94,77,72,90,59,66,39,59,31,31,35,55,31,74,62,24,50,52,48,49,32,48,44,68,70,63,53,83,83,53,74,64,45,41,40,30,41,59,57,56,49,44,42,47,33,86,62,48,56,72,68,55,51,51,49,49,41,50,51,49,25,51,50,24,46,52,52,18,54,47,26,47,52,48,42,72,66,46,66,88,49,75,85,34,49,30,47,39,49,47,25,51,48,38,23,53,51,22,48,50,48,24,51,50,3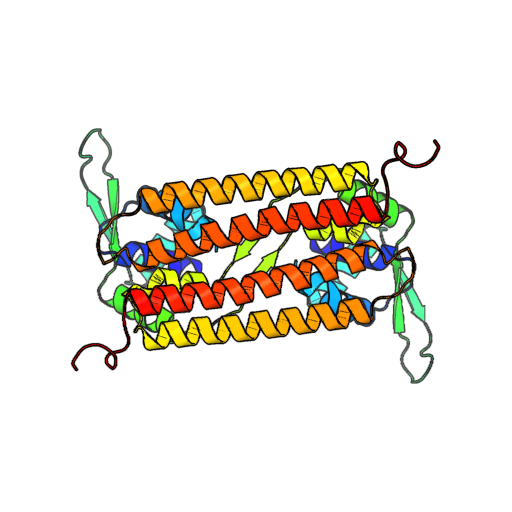3,53,51,48,52,52,51,48,38,69,75,55,58,63,79,80,76,62,90,118,127,82,92,67,57,72,66,43,49,52,52,52,53,62,28,63,75,76,47,75,36,31,72,64,51,51,45,53,50,30,51,71,49,37,44,70,44,36,62,50,69,51,69,69,53,50,53,51,37,50,51,52,33,37,76,72,53,26,28,47,72,50,78,38,74,38,94,77,72,90,60,67,38,60,31,32,35,56,30,75,63,24,51,52,48,51,32,49,44,68,69,62,52,84,82,53,75,64,46,40,40,30,42,61,55,56,47,43,41,48,33,86,62,47,56,72,68,57,52,52,50,48,42,50,52,48,25,53,50,23,46,52,50,17,53,47,27,48,52,47,41,72,66,47,63,87,49,74,86,36,48,32,47,40,50,47,25,51,48,37,23,54,49,22,48,50,48,23,52,49,33,53,51,49,52,53,53,47,38,69,74,54,58,63,78,81,76,61,89,118

Foldseek 3Di:
DDPDDPVLLLLLVVQLLPDWAALVRSQVVCCLFVVLAHDRDDSVVSVVSVVVCVVVVQKDKDWDPDPDDDDTTITMHGDPVNNVVSVCCVPDPDDDDDDDDDPLVVVVVVCVVDDLVVNLVSLVVQLVVLVVSLVSLVVSLVVFDPDPSCVVSSVSSVVSNVVSVVSNVVSVVVNVVSCVVPPDVPPPDD/DDDDDPVLLLLLVVQLLPDWAALVRSQVVCCLFVVLAHDRDDSVVSVVSVVVCVVVVQKDKDWDPDPDDDDTTITMHGDPVNNVVSVCCVPDPDDDDDDDDDPLVVVVVVCVVDDLVVNLVSLVVQLVVLVVSLVSLVVSLVVFDPDPSCVVSSVSSVVSNVVSVVSNVVSVVVNVVSCVVPPDVPPPDD

Secondary structure (DSSP, 8-state):
-----HHHHHHHHHHTTSS-B-HHHHHHHHHHTGGGTS----HHHHHHHHHHHHHTTSEEEEEE--SSSSS-EEEEEE-HHHHHHHHHHHHHS--PPPEEE-HHHHHHHTGGGS-HHHHHHHHHHHHHHHHHHHHHHHHHHHHS--SGGGHHHHHHHHHHHHHHHHHHHHHHHHHHHHHHHS--GGGT--/-----HHHHHHHHHHTTSS-B-HHHHHHHHHHTGGGTS----HHHHHHHHHHHHHTTSEEEEEE--SSSSS-EEEEEE-HHHHHHHHHHHHHS--PPPEEE-HHHHHHHTGGGS-HHHHHHHHHHHHHHHHHHHHHHHHHHHHS--SGGGHHHHHHHHHHHHHHHHHHHHHHHHHHHHHHHS--GGGT--

Sequence (380 aa):
MPALPATSWAVLGLLSFGRELSGYDIKKWSDRSLGLFYWSPSFSQIYSELKRLEQAGLAGSRLVPPEAGSRDKRVYRITDEGLAAVRTWARTAPLDPPVLKHGPMLRLWLGHLLEPERMREILAAHRAHAEGMRLRAEADAADASADEAWAYPRLTLRWAERYYAAERDLADAMLADIEELDPPEGTGRSMPALPATSWAVLGLLSFGRELSGYDIKKWSDRSLGLFYWSPSFSQIYSELKRLEQAGLAGSRLVPPEAGSRDKRVYRITDEGLAAVRTWARTAPLDPPVLKHGPMLRLWLGHLLEPERMREILAAHRAHAEGMRLRAEADAADASADEAWAYPRLTLRWAERYYAAERDLADAMLADIEELDPPEGTGRS